Protein AF-A0AAU7PWI0-F1 (afdb_monomer_lite)

Foldseek 3Di:
DPPPPQDPVNVVVLLLVQLLLLLVLLVLLCVVVDQQQCNLVSLLLSLVLVPDPCSSPDDSVVSSPDDDDDDPVSSVLSNLLSVLVVQLVVLLVVCVVPNDPVSVVSNVVSLLSNLVSSLLSNQLSVDDDPDSVVSSVVSVVVCVVPVVLSVVVSVVSVVLSVVVNVVDPVSVSSSVSVSSSSVVVVVD

Sequence (188 aa):
MMTKKKSRLMFWTEQLFVAVKVSVLFWVVLLKKGMVYAWIPAIKTAFEFIQLEHPYDESWWQFSKKKTEGTLFEKFLSFLLTLAFILAMTSWLSLMRVYTDIYLIVFVLASFVWIVGILFSTVYVYKENDHVSQRIYETLFYMVKHTQQLLILALFIGMSSWFTLTKNIIGWFIFPGFYLMIDKKLKQ

Radius of gyration: 17.37 Å; chains: 1; bounding box: 39×39×55 Å

Secondary structure (DSSP, 8-state):
-------HHHHHHHHHHHHHHHHHHHHHHHHHH-TTT-HHHHHHHHHHHHTSS-TTTS-GGGGGG---PPPHHHHHHHHHHHHHHHHHHHHHHHHHHS--HHHHHHHHHHHHHHHHHHHHHHHHHH---S-HHHHHHHHHHHHHHTHHHHHHHHHHHHHHHHHHHTT-THHHHHHHHHHHHHHHHTT-

Organism: NCBI:txid3157339

Structure (mmCIF, N/CA/C/O backbone):
data_AF-A0AAU7PWI0-F1
#
_entry.id   AF-A0AAU7PWI0-F1
#
loop_
_atom_site.group_PDB
_atom_site.id
_atom_site.type_symbol
_atom_site.label_atom_id
_atom_site.label_alt_id
_atom_site.label_comp_id
_atom_site.label_asym_id
_atom_site.label_entity_id
_atom_site.label_seq_id
_atom_site.pdbx_PDB_ins_code
_atom_site.Cartn_x
_atom_site.Cartn_y
_atom_site.Cartn_z
_atom_site.occupancy
_atom_site.B_iso_or_equiv
_atom_site.auth_seq_id
_atom_site.auth_comp_id
_atom_site.auth_asym_id
_atom_site.auth_atom_id
_atom_site.pdbx_PDB_model_num
ATOM 1 N N . MET A 1 1 ? -8.381 -18.568 38.230 1.00 36.47 1 MET A N 1
ATOM 2 C CA . MET A 1 1 ? -7.989 -18.605 36.803 1.00 36.47 1 MET A CA 1
ATOM 3 C C . MET A 1 1 ? -6.477 -18.461 36.724 1.00 36.47 1 MET A C 1
ATOM 5 O O . MET A 1 1 ? -5.957 -17.415 37.082 1.00 36.47 1 MET A O 1
ATOM 9 N N . MET A 1 2 ? -5.767 -19.532 36.371 1.00 29.19 2 MET A N 1
ATOM 10 C CA . MET A 1 2 ? -4.305 -19.536 36.279 1.00 29.19 2 MET A CA 1
ATOM 11 C C . MET A 1 2 ? -3.919 -18.858 34.958 1.00 29.19 2 MET A C 1
ATOM 13 O O . MET A 1 2 ? -4.037 -19.455 33.889 1.00 29.19 2 MET A O 1
ATOM 17 N N . THR A 1 3 ? -3.531 -17.585 35.007 1.00 46.06 3 THR A N 1
ATOM 18 C CA . THR A 1 3 ? -2.991 -16.855 33.857 1.00 46.06 3 THR A CA 1
ATOM 19 C C . THR A 1 3 ? -1.649 -17.482 33.485 1.00 46.06 3 THR A C 1
ATOM 21 O O . THR A 1 3 ? -0.604 -17.150 34.041 1.00 46.06 3 THR A O 1
ATOM 24 N N . LYS A 1 4 ? -1.672 -18.458 32.565 1.00 49.50 4 LYS A N 1
ATOM 25 C CA . LYS A 1 4 ? -0.454 -19.017 31.967 1.00 49.50 4 LYS A CA 1
ATOM 26 C C . LYS A 1 4 ? 0.382 -17.851 31.443 1.00 49.50 4 LYS A C 1
ATOM 28 O O . LYS A 1 4 ? -0.051 -17.125 30.552 1.00 49.50 4 LYS A O 1
ATOM 33 N N . LYS A 1 5 ? 1.577 -17.677 32.009 1.00 48.34 5 LYS A N 1
ATOM 34 C CA . LYS A 1 5 ? 2.590 -16.723 31.551 1.00 48.34 5 LYS A CA 1
ATOM 35 C C . LYS A 1 5 ? 2.886 -17.063 30.085 1.00 48.34 5 LYS A C 1
ATOM 37 O O . LYS A 1 5 ? 3.574 -18.048 29.818 1.00 48.34 5 LYS A O 1
ATOM 42 N N . LYS A 1 6 ? 2.300 -16.329 29.130 1.00 57.56 6 LYS A N 1
ATOM 43 C CA . LYS A 1 6 ? 2.556 -16.561 27.702 1.00 57.56 6 LYS A CA 1
ATOM 44 C C . LYS A 1 6 ? 4.060 -16.417 27.475 1.00 57.56 6 LYS A C 1
ATOM 46 O O . LYS A 1 6 ? 4.657 -15.400 27.829 1.00 57.56 6 LYS A O 1
ATOM 51 N N . SER A 1 7 ? 4.680 -17.463 26.937 1.00 72.19 7 SER A N 1
ATOM 52 C CA . SER A 1 7 ? 6.084 -17.418 26.528 1.00 72.19 7 SER A CA 1
ATOM 53 C C . SER A 1 7 ? 6.276 -16.261 25.544 1.00 72.19 7 SER A C 1
ATOM 55 O O . SER A 1 7 ? 5.417 -16.039 24.689 1.00 72.19 7 SER A O 1
ATOM 57 N N . ARG A 1 8 ? 7.408 -15.542 25.627 1.00 67.19 8 ARG A N 1
ATOM 58 C CA . ARG A 1 8 ? 7.760 -14.503 24.638 1.00 67.19 8 ARG A CA 1
ATOM 59 C C . ARG A 1 8 ? 7.659 -15.057 23.217 1.00 67.19 8 ARG A C 1
ATOM 61 O O . ARG A 1 8 ? 7.173 -14.362 22.337 1.00 67.19 8 ARG A O 1
ATOM 68 N N . LEU A 1 9 ? 8.046 -16.319 23.024 1.00 66.50 9 LEU A N 1
ATOM 69 C CA . LEU A 1 9 ? 7.950 -17.006 21.739 1.00 66.50 9 LEU A CA 1
ATOM 70 C C . LEU A 1 9 ? 6.495 -17.113 21.262 1.00 66.50 9 LEU A C 1
ATOM 72 O O . LEU A 1 9 ? 6.210 -16.784 20.119 1.00 66.50 9 LEU A O 1
ATOM 76 N N . MET A 1 10 ? 5.583 -17.493 22.165 1.00 70.69 10 MET A N 1
ATOM 77 C CA . MET A 1 10 ? 4.152 -17.647 21.884 1.00 70.69 10 MET A CA 1
ATOM 78 C C . MET A 1 10 ? 3.522 -16.313 21.472 1.00 70.69 10 MET A C 1
ATOM 80 O O . MET A 1 10 ? 2.801 -16.253 20.480 1.00 70.69 10 MET A O 1
ATOM 84 N N . PHE A 1 11 ? 3.884 -15.230 22.166 1.00 72.00 11 PHE A N 1
ATOM 85 C CA . PHE A 1 11 ? 3.471 -13.872 21.815 1.00 72.00 11 PHE A CA 1
ATOM 86 C C . PHE A 1 11 ? 3.979 -13.446 20.428 1.00 72.00 11 PHE A C 1
ATOM 88 O O . PHE A 1 11 ? 3.214 -12.910 19.631 1.00 72.00 11 PHE A O 1
ATOM 95 N N . TRP A 1 12 ? 5.247 -13.722 20.102 1.00 70.81 12 TRP A N 1
ATOM 96 C CA . TRP A 1 12 ? 5.803 -13.425 18.777 1.00 70.81 12 TRP A CA 1
ATOM 97 C C . TRP A 1 12 ? 5.103 -14.206 17.660 1.00 70.81 12 TRP A C 1
ATOM 99 O O . TRP A 1 12 ? 4.778 -13.621 16.629 1.00 70.81 12 TRP A O 1
ATOM 109 N N . THR A 1 13 ? 4.817 -15.494 17.863 1.00 72.81 13 THR A N 1
ATOM 110 C CA . THR A 1 13 ? 4.058 -16.296 16.890 1.00 72.81 13 THR A CA 1
ATOM 111 C C . THR A 1 13 ? 2.624 -15.812 16.721 1.00 72.81 13 THR A C 1
ATOM 113 O O . THR A 1 13 ? 2.143 -15.755 15.594 1.00 72.81 13 THR A O 1
ATOM 116 N N . GLU A 1 14 ? 1.948 -15.417 17.802 1.00 74.62 14 GLU A N 1
ATOM 117 C CA . GLU A 1 14 ? 0.603 -14.833 17.728 1.00 74.62 14 GLU A CA 1
ATOM 118 C C . GLU A 1 14 ? 0.618 -13.524 16.933 1.00 74.62 14 GLU A C 1
ATOM 120 O O . GLU A 1 14 ? -0.227 -13.325 16.062 1.00 74.62 14 GLU A O 1
ATOM 125 N N . GLN A 1 15 ? 1.615 -12.663 17.161 1.00 71.75 15 GLN A N 1
ATOM 126 C CA . GLN A 1 15 ? 1.774 -11.428 16.397 1.00 71.75 15 GLN A CA 1
ATOM 127 C C . GLN A 1 15 ? 2.049 -11.694 14.914 1.00 71.75 15 GLN A C 1
ATOM 129 O O . GLN A 1 15 ? 1.405 -11.099 14.055 1.00 71.75 15 GLN A O 1
ATOM 134 N N . LEU A 1 16 ? 2.948 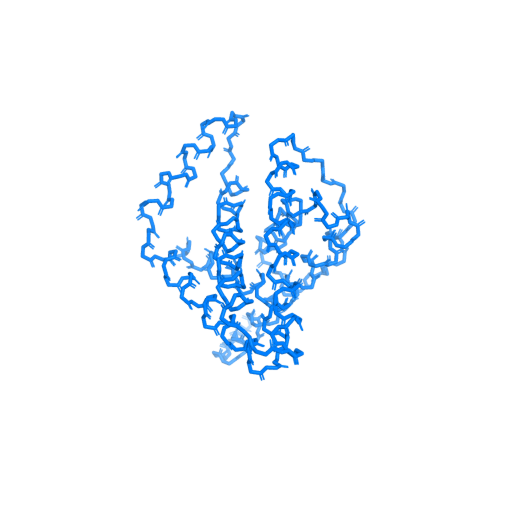-12.623 14.593 1.00 73.06 16 LEU A N 1
ATOM 135 C CA . LEU A 1 16 ? 3.251 -12.971 13.206 1.00 73.06 16 LEU A CA 1
ATOM 136 C C . LEU A 1 16 ? 2.026 -13.571 12.498 1.00 73.06 16 LEU A C 1
ATOM 138 O O . LEU A 1 16 ? 1.748 -13.245 11.346 1.00 73.06 16 LEU A O 1
ATOM 142 N N . PHE A 1 17 ? 1.246 -14.392 13.199 1.00 75.31 17 PHE A N 1
ATOM 143 C CA . PHE A 1 17 ? 0.017 -14.969 12.664 1.00 75.31 17 PHE A CA 1
ATOM 144 C C . PHE A 1 17 ? -1.066 -13.914 12.405 1.00 75.31 17 PHE A C 1
ATOM 146 O O . PHE A 1 17 ? -1.733 -13.959 11.370 1.00 75.31 17 PHE A O 1
ATOM 153 N N . VAL A 1 18 ? -1.213 -12.930 13.298 1.00 76.06 18 VAL A N 1
ATOM 154 C CA . VAL A 1 18 ? -2.109 -11.786 13.081 1.00 76.06 18 VAL A CA 1
ATOM 155 C C . VAL A 1 18 ? -1.646 -10.962 11.877 1.00 76.06 18 VAL A C 1
ATOM 157 O O . VAL A 1 18 ? -2.477 -10.656 11.026 1.00 76.06 18 VAL A O 1
ATOM 160 N N . ALA A 1 19 ? -0.344 -10.687 11.728 1.00 73.00 19 ALA A N 1
ATOM 161 C CA . ALA A 1 19 ? 0.185 -9.990 10.551 1.00 73.00 19 ALA A CA 1
ATOM 162 C C . ALA A 1 19 ? -0.179 -10.731 9.257 1.00 73.00 19 ALA A C 1
ATOM 164 O O . ALA A 1 19 ? -0.703 -10.132 8.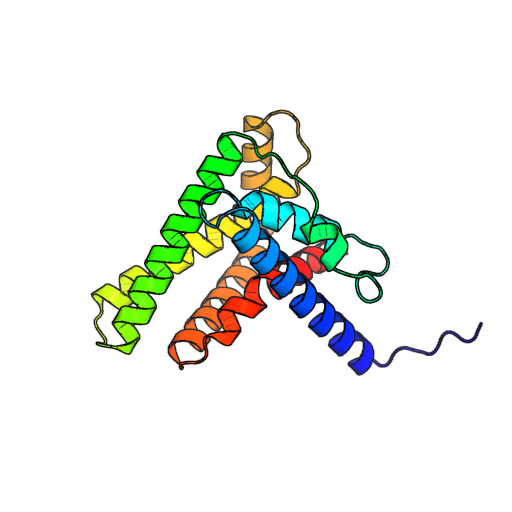321 1.00 73.00 19 ALA A O 1
ATOM 165 N N . VAL A 1 20 ? 0.013 -12.052 9.214 1.00 76.88 20 VAL A N 1
ATOM 166 C CA . VAL A 1 20 ? -0.357 -12.860 8.044 1.00 76.88 20 VAL A CA 1
ATOM 167 C C . VAL A 1 20 ? -1.866 -12.803 7.779 1.00 76.88 20 VAL A C 1
ATOM 169 O O . VAL A 1 20 ? -2.266 -12.567 6.639 1.00 76.88 20 VAL A O 1
ATOM 172 N N . LYS A 1 21 ? -2.716 -12.952 8.805 1.00 79.00 21 LYS A N 1
ATOM 173 C CA . LYS A 1 21 ? -4.183 -12.849 8.664 1.00 79.00 21 LYS A CA 1
ATOM 174 C C . LYS A 1 21 ? -4.611 -11.504 8.078 1.00 79.00 21 LYS A C 1
ATOM 176 O O . LYS A 1 21 ? -5.461 -11.467 7.193 1.00 79.00 21 LYS A O 1
ATOM 181 N N . VAL A 1 22 ? -4.018 -10.415 8.554 1.00 81.25 22 VAL A N 1
ATOM 182 C CA . VAL A 1 22 ? -4.321 -9.055 8.093 1.00 81.25 22 VAL A CA 1
ATOM 183 C C . VAL A 1 22 ? -3.906 -8.873 6.642 1.00 81.25 22 VAL A C 1
ATOM 185 O O . VAL A 1 22 ? -4.688 -8.353 5.851 1.00 81.25 22 VAL A O 1
ATOM 188 N N . SER A 1 23 ? -2.711 -9.336 6.276 1.00 79.31 23 SER A N 1
ATOM 189 C CA . SER A 1 23 ? -2.242 -9.312 4.890 1.00 79.31 23 SER A CA 1
ATOM 190 C C . SER A 1 23 ? -3.190 -10.070 3.968 1.00 79.31 23 SER A C 1
ATOM 192 O O . SER A 1 23 ? -3.600 -9.551 2.931 1.00 79.31 23 SER A O 1
ATOM 194 N N . VAL A 1 24 ? -3.597 -11.278 4.366 1.00 83.38 24 VAL A N 1
ATOM 195 C CA . VAL A 1 24 ? -4.559 -12.084 3.605 1.00 83.38 24 VAL A CA 1
ATOM 196 C C . VAL A 1 24 ? -5.896 -11.356 3.482 1.00 83.38 24 VAL A C 1
ATOM 198 O O . VAL A 1 24 ? -6.424 -11.247 2.378 1.00 83.38 24 VAL A O 1
ATOM 201 N N . LEU A 1 25 ? -6.429 -10.810 4.578 1.00 83.94 25 LEU A N 1
ATOM 202 C CA . LEU A 1 25 ? -7.680 -10.053 4.568 1.00 83.94 25 LEU A CA 1
ATOM 203 C C . LEU A 1 25 ? -7.605 -8.854 3.618 1.00 83.94 25 LEU A C 1
ATOM 205 O O . LEU A 1 25 ? -8.509 -8.664 2.806 1.00 83.94 25 LEU A O 1
ATOM 209 N N . PHE A 1 26 ? -6.522 -8.082 3.693 1.00 86.12 26 PHE A N 1
ATOM 210 C CA . PHE A 1 26 ? -6.276 -6.931 2.836 1.00 86.12 26 PHE A CA 1
ATOM 211 C C . PHE A 1 26 ? -6.337 -7.318 1.353 1.00 86.12 26 PHE A C 1
ATOM 213 O O . PHE A 1 26 ? -7.136 -6.756 0.601 1.00 86.12 26 PHE A O 1
ATOM 220 N N . TRP A 1 27 ? -5.566 -8.329 0.942 1.00 86.56 27 TRP A N 1
ATOM 221 C CA . TRP A 1 27 ? -5.532 -8.778 -0.451 1.00 86.56 27 TRP A CA 1
ATOM 222 C C . TRP A 1 27 ? -6.859 -9.385 -0.907 1.00 86.56 27 TRP A C 1
ATOM 224 O O . TRP A 1 27 ? -7.316 -9.092 -2.010 1.00 86.56 27 TRP A O 1
ATOM 234 N N . VAL A 1 28 ? -7.525 -10.182 -0.065 1.00 85.75 28 VAL A N 1
ATOM 235 C CA . VAL A 1 28 ? -8.842 -10.750 -0.394 1.00 85.75 28 VAL A CA 1
ATOM 236 C C . VAL A 1 28 ? -9.872 -9.644 -0.616 1.00 85.75 28 VAL A C 1
ATOM 238 O O . VAL A 1 28 ? -10.648 -9.715 -1.568 1.00 85.75 28 VAL A O 1
ATOM 241 N N . VAL A 1 29 ? -9.888 -8.615 0.234 1.00 84.31 29 VAL A N 1
ATOM 242 C CA . VAL A 1 29 ? -10.808 -7.478 0.091 1.00 84.31 29 VAL A CA 1
ATOM 243 C C . VAL A 1 29 ? -10.481 -6.675 -1.164 1.00 84.31 29 VAL A C 1
ATOM 245 O O . VAL A 1 29 ? -11.395 -6.352 -1.922 1.00 84.31 29 VAL A O 1
ATOM 248 N N . LEU A 1 30 ? -9.199 -6.405 -1.413 1.00 87.00 30 LEU A N 1
ATOM 249 C CA . LEU A 1 30 ? -8.735 -5.668 -2.586 1.00 87.00 30 LEU A CA 1
ATOM 250 C C . LEU A 1 30 ? -9.127 -6.375 -3.894 1.00 87.00 30 LEU A C 1
ATOM 252 O O . LEU A 1 30 ? -9.660 -5.744 -4.804 1.00 87.00 30 LEU A O 1
ATOM 256 N N . LEU A 1 31 ? -8.924 -7.694 -3.971 1.00 86.06 31 LEU A N 1
ATOM 257 C CA . LEU A 1 31 ? -9.277 -8.497 -5.143 1.00 86.06 31 LEU A CA 1
ATOM 258 C C . LEU A 1 31 ? -10.796 -8.606 -5.331 1.00 86.06 31 LEU A C 1
ATOM 260 O O . LEU A 1 31 ? -11.280 -8.429 -6.445 1.00 86.06 31 LEU A O 1
ATOM 264 N N . LYS A 1 32 ? -11.565 -8.838 -4.256 1.00 83.38 32 LYS A N 1
ATOM 265 C CA . LYS A 1 32 ? -13.035 -8.948 -4.331 1.00 83.38 32 LYS A CA 1
ATOM 266 C C . LYS A 1 32 ? -13.716 -7.639 -4.729 1.00 83.38 32 LYS A C 1
ATOM 268 O O . LYS A 1 32 ? -14.718 -7.671 -5.435 1.00 83.38 32 LYS A O 1
ATOM 273 N N . LYS A 1 33 ? -13.218 -6.501 -4.238 1.00 81.81 33 LYS A N 1
ATOM 274 C CA . LYS A 1 33 ? -13.817 -5.175 -4.473 1.00 81.81 33 LYS A CA 1
ATOM 275 C C . LYS A 1 33 ? -13.232 -4.453 -5.697 1.00 81.81 33 LYS A C 1
ATOM 277 O O . LYS A 1 33 ? -13.715 -3.381 -6.048 1.00 81.81 33 LYS A O 1
ATOM 282 N N . GLY A 1 34 ? -12.239 -5.052 -6.356 1.00 83.75 34 GLY A N 1
ATOM 283 C CA . GLY A 1 34 ? -11.571 -4.525 -7.543 1.00 83.75 34 GLY A CA 1
ATOM 284 C C . GLY A 1 34 ? -10.328 -3.706 -7.197 1.00 83.75 34 GLY A C 1
ATOM 285 O O . GLY A 1 34 ? -10.418 -2.672 -6.534 1.00 83.75 34 GLY A O 1
ATOM 286 N N . MET A 1 35 ? -9.166 -4.133 -7.709 1.00 85.50 35 MET A N 1
ATOM 287 C CA . MET A 1 35 ? -7.869 -3.539 -7.351 1.00 85.50 35 MET A CA 1
ATOM 288 C C . MET A 1 35 ? -7.801 -2.026 -7.573 1.00 85.50 35 MET A C 1
ATOM 290 O O . MET A 1 35 ? -7.174 -1.345 -6.778 1.00 85.50 35 MET A O 1
ATOM 294 N N . VAL A 1 36 ? -8.474 -1.495 -8.598 1.00 88.06 36 VAL A N 1
ATOM 295 C CA . VAL A 1 36 ? -8.345 -0.087 -9.009 1.00 88.06 36 VAL A CA 1
ATOM 296 C C . VAL A 1 36 ? -8.850 0.903 -7.954 1.00 88.06 36 VAL A C 1
ATOM 298 O O . VAL A 1 36 ? -8.239 1.947 -7.741 1.00 88.06 36 VAL A O 1
ATOM 301 N N . TYR A 1 37 ? -9.956 0.588 -7.274 1.00 86.50 37 TYR A N 1
ATOM 302 C CA . TYR A 1 37 ? -10.646 1.538 -6.386 1.00 86.50 37 TYR A CA 1
ATOM 303 C C . TYR A 1 37 ? -10.785 1.055 -4.939 1.00 86.50 37 TYR A C 1
ATOM 305 O O . TYR A 1 37 ? -11.359 1.763 -4.113 1.00 86.50 37 TYR A O 1
ATOM 313 N N . ALA A 1 38 ? -10.280 -0.140 -4.621 1.00 86.25 38 ALA A N 1
ATOM 314 C CA . ALA A 1 38 ? -10.514 -0.775 -3.329 1.00 86.25 38 ALA A CA 1
ATOM 315 C C . ALA A 1 38 ? -9.341 -0.701 -2.343 1.00 86.25 38 ALA A C 1
ATOM 317 O O . ALA A 1 38 ? -9.457 -1.276 -1.263 1.00 86.25 38 ALA A O 1
ATOM 318 N N . TRP A 1 39 ? -8.251 0.011 -2.649 1.00 88.81 39 TRP A N 1
ATOM 319 C CA . TRP A 1 39 ? -7.115 0.138 -1.726 1.00 88.81 39 TRP A CA 1
ATOM 320 C C . TRP A 1 39 ? -7.526 0.762 -0.394 1.00 88.81 39 TRP A C 1
ATOM 322 O O . TRP A 1 39 ? -7.327 0.142 0.647 1.00 88.81 39 TRP A O 1
ATOM 332 N N . ILE A 1 40 ? -8.170 1.933 -0.407 1.00 87.62 40 ILE A N 1
ATOM 333 C CA . ILE A 1 40 ? -8.620 2.576 0.838 1.00 87.62 40 ILE A CA 1
ATOM 334 C C . ILE A 1 40 ? -9.672 1.721 1.580 1.00 87.62 40 ILE A C 1
ATOM 336 O O . ILE A 1 40 ? -9.498 1.481 2.776 1.00 87.62 40 ILE A O 1
ATOM 340 N N . PRO A 1 41 ? -10.720 1.182 0.920 1.00 85.38 41 PRO A N 1
ATOM 341 C CA . PRO A 1 41 ? -11.628 0.209 1.535 1.00 85.38 41 PRO A CA 1
ATOM 342 C C . PRO A 1 41 ? -10.945 -1.018 2.158 1.00 85.38 41 PRO A C 1
ATOM 344 O O . PRO A 1 41 ? -11.375 -1.489 3.215 1.00 85.38 41 PRO A O 1
ATOM 347 N N . ALA A 1 42 ? -9.902 -1.552 1.519 1.00 86.75 42 ALA A N 1
ATOM 348 C CA . ALA A 1 42 ? -9.136 -2.683 2.030 1.00 86.75 42 ALA A CA 1
ATOM 349 C C . ALA A 1 42 ? -8.324 -2.291 3.270 1.00 86.75 42 ALA A C 1
ATOM 351 O O . ALA A 1 42 ? -8.346 -3.033 4.250 1.00 86.75 42 ALA A O 1
ATOM 352 N N . ILE A 1 43 ? -7.703 -1.103 3.274 1.00 85.88 43 ILE A N 1
ATOM 353 C CA . ILE A 1 43 ? -7.019 -0.545 4.452 1.00 85.88 43 ILE A CA 1
ATOM 354 C C . ILE A 1 43 ? -8.010 -0.381 5.610 1.00 85.88 43 ILE A C 1
ATOM 356 O O . ILE A 1 43 ? -7.741 -0.887 6.693 1.00 85.88 43 ILE A O 1
ATOM 360 N N . LYS A 1 44 ? -9.183 0.229 5.383 1.00 85.12 44 LYS A N 1
ATOM 361 C CA . LYS A 1 44 ? -10.243 0.376 6.403 1.00 85.12 44 LYS A CA 1
ATOM 362 C C . LYS A 1 44 ? -10.637 -0.966 7.017 1.00 85.12 44 LYS A C 1
ATOM 364 O O . LYS A 1 44 ? -10.629 -1.123 8.232 1.00 85.12 44 LYS A O 1
ATOM 369 N N . THR A 1 45 ? -10.908 -1.956 6.167 1.00 83.69 45 THR A N 1
ATOM 370 C CA . THR A 1 45 ? -11.328 -3.295 6.608 1.00 83.69 45 THR A CA 1
ATOM 371 C C . THR A 1 45 ? -10.226 -4.001 7.410 1.00 83.69 45 THR A C 1
ATOM 373 O O . THR A 1 45 ? -10.504 -4.661 8.409 1.00 83.69 45 THR A O 1
ATOM 376 N N . ALA A 1 46 ? -8.966 -3.854 6.990 1.00 83.62 46 ALA A N 1
ATOM 377 C CA . ALA A 1 46 ? -7.816 -4.406 7.698 1.00 83.62 46 ALA A CA 1
ATOM 378 C C . ALA A 1 46 ? -7.574 -3.704 9.047 1.00 83.62 46 ALA A C 1
ATOM 380 O O . ALA A 1 46 ? -7.233 -4.360 10.032 1.00 83.62 46 ALA A O 1
ATOM 381 N N . PHE A 1 47 ? -7.801 -2.390 9.109 1.00 80.12 47 PHE A N 1
ATOM 382 C CA . PHE A 1 47 ? -7.670 -1.596 10.328 1.00 80.12 47 PHE A CA 1
ATOM 383 C C . PHE A 1 47 ? -8.743 -1.960 11.359 1.00 80.12 47 PHE A C 1
ATOM 385 O O . PHE A 1 47 ? -8.406 -2.223 12.511 1.00 80.12 47 PHE A O 1
ATOM 392 N N . GLU A 1 48 ? -10.007 -2.082 10.933 1.00 80.38 48 GLU A N 1
ATOM 393 C CA . GLU A 1 48 ? -11.110 -2.565 11.779 1.00 80.38 48 GLU A CA 1
ATOM 394 C C . GLU A 1 48 ? -10.784 -3.929 12.406 1.00 80.38 48 GLU A C 1
ATOM 396 O O . GLU A 1 48 ? -11.007 -4.138 13.596 1.00 80.38 48 GLU A O 1
ATOM 401 N N . PHE A 1 49 ? -10.206 -4.852 11.628 1.00 79.19 49 PHE A N 1
ATOM 402 C CA . PHE A 1 49 ? -9.833 -6.178 12.123 1.00 79.19 49 PHE A CA 1
ATOM 403 C C . PHE A 1 49 ? -8.696 -6.128 13.155 1.00 79.19 49 PHE A C 1
ATOM 405 O O . PHE A 1 49 ? -8.738 -6.824 14.166 1.00 79.19 49 PHE A O 1
ATOM 412 N N . ILE A 1 50 ? -7.677 -5.291 12.942 1.00 78.69 50 ILE A N 1
ATOM 413 C CA . ILE A 1 50 ? -6.538 -5.164 13.869 1.00 78.69 50 ILE A CA 1
ATOM 414 C C . ILE A 1 50 ? -6.932 -4.516 15.200 1.00 78.69 50 ILE A C 1
ATOM 416 O O . ILE A 1 50 ? -6.281 -4.765 16.225 1.00 78.69 50 ILE A O 1
ATOM 420 N N . GLN A 1 51 ? -7.962 -3.673 15.193 1.00 75.25 51 GLN A N 1
ATOM 421 C CA . GLN A 1 51 ? -8.454 -2.983 16.382 1.00 75.25 51 GLN A CA 1
ATOM 422 C C . GLN A 1 51 ? -9.293 -3.861 17.315 1.00 75.25 51 GLN A C 1
ATOM 424 O O . GLN A 1 51 ? -9.551 -3.440 18.440 1.00 75.25 51 GLN A O 1
ATOM 429 N N . LEU A 1 52 ? -9.666 -5.076 16.902 1.00 75.12 52 LEU A N 1
ATOM 430 C CA . LEU A 1 52 ? -10.336 -6.033 17.781 1.00 75.12 52 LEU A CA 1
ATOM 431 C C . LEU A 1 52 ? -9.502 -6.321 19.041 1.00 75.12 52 LEU A C 1
ATOM 433 O O . LEU A 1 52 ? -8.267 -6.291 19.016 1.00 75.12 52 LEU A O 1
ATOM 437 N N . GLU A 1 53 ? -10.193 -6.630 20.139 1.00 63.25 53 GLU A N 1
ATOM 438 C CA . GLU A 1 53 ? -9.580 -6.947 21.436 1.00 63.25 53 GLU A CA 1
ATOM 439 C C . GLU A 1 53 ? -8.793 -8.272 21.371 1.00 63.25 53 GLU A C 1
ATOM 441 O O . GLU A 1 53 ? -7.678 -8.376 21.892 1.00 63.25 53 GLU A O 1
ATOM 446 N N . HIS A 1 54 ? -9.305 -9.247 20.606 1.00 69.00 54 HIS A N 1
ATOM 447 C CA . HIS A 1 54 ? -8.675 -10.549 20.351 1.00 69.00 54 HIS A CA 1
ATOM 448 C C . HIS A 1 54 ? -8.668 -10.917 18.848 1.00 69.00 54 HIS A C 1
ATOM 450 O O . HIS A 1 54 ? -9.349 -11.845 18.417 1.00 69.00 54 HIS A O 1
ATOM 456 N N . PRO A 1 55 ? -7.854 -10.240 18.012 1.00 63.28 55 PRO A N 1
ATOM 457 C CA . PRO A 1 55 ? -7.830 -10.456 16.558 1.00 63.28 55 PRO A CA 1
ATOM 458 C C . PRO A 1 55 ? -7.259 -11.831 16.166 1.00 63.28 55 PRO A C 1
ATOM 460 O O . PRO A 1 55 ? -7.419 -12.292 15.036 1.00 63.28 55 PRO A O 1
ATOM 463 N N . TYR A 1 56 ? -6.569 -12.496 17.097 1.00 62.88 56 TYR A N 1
ATOM 464 C CA . TYR A 1 56 ? -6.046 -13.845 16.909 1.00 62.88 56 TYR A CA 1
ATOM 465 C C . TYR A 1 56 ? -7.169 -14.891 16.826 1.00 62.88 56 TYR A C 1
ATOM 467 O O . TYR A 1 56 ? -7.115 -15.751 15.942 1.00 62.88 56 TYR A O 1
ATOM 475 N N . ASP A 1 57 ? -8.192 -14.776 17.676 1.00 69.94 57 ASP A N 1
ATOM 476 C CA . ASP A 1 57 ? -9.282 -15.754 17.808 1.00 69.94 57 ASP A CA 1
ATOM 477 C C . ASP A 1 57 ? -10.396 -15.543 16.770 1.00 69.94 57 ASP A C 1
ATOM 479 O O . ASP A 1 57 ? -11.143 -16.463 16.441 1.00 69.94 57 ASP A O 1
ATOM 483 N N . GLU A 1 58 ? -10.456 -14.348 16.183 1.00 72.81 58 GLU A N 1
ATOM 484 C CA . GLU A 1 58 ? -11.511 -13.956 15.256 1.00 72.81 58 GLU A CA 1
ATOM 485 C C . GLU A 1 58 ? -11.279 -14.417 13.806 1.00 72.81 58 GLU A C 1
ATOM 487 O O . GLU A 1 58 ? -10.149 -14.534 13.294 1.00 72.81 58 GLU A O 1
ATOM 492 N N . SER A 1 59 ? -12.395 -14.675 13.116 1.00 73.00 59 SER A N 1
ATOM 493 C CA . SER A 1 59 ? -12.403 -15.076 11.707 1.00 73.00 59 SER A CA 1
ATOM 494 C C . SER A 1 59 ? -12.388 -13.855 10.790 1.00 73.00 59 SER A C 1
ATOM 496 O O . SER A 1 59 ? -13.371 -13.122 10.668 1.00 73.00 59 SER A O 1
ATOM 498 N N . TRP A 1 60 ? -11.291 -13.682 10.049 1.00 71.75 60 TRP A N 1
ATOM 499 C CA . TRP A 1 60 ? -11.126 -12.600 9.070 1.00 71.75 60 TRP A CA 1
ATOM 500 C C . TRP A 1 60 ? -12.193 -12.619 7.957 1.00 71.75 60 TRP A C 1
ATOM 502 O O . TRP A 1 60 ? -12.480 -11.592 7.341 1.00 71.75 60 TRP A O 1
ATOM 512 N N . TRP A 1 61 ? -12.829 -13.770 7.698 1.00 70.00 61 TRP A N 1
ATOM 513 C CA . TRP A 1 61 ? -13.792 -13.928 6.602 1.00 70.00 61 TRP A CA 1
ATOM 514 C C . TRP A 1 61 ? -15.007 -13.006 6.755 1.00 70.00 61 TRP A C 1
ATOM 516 O O . TRP A 1 61 ? -15.510 -12.486 5.754 1.00 70.00 61 TRP A O 1
ATOM 526 N N . GLN A 1 62 ? -15.449 -12.759 7.993 1.00 73.19 62 GLN A N 1
ATOM 527 C CA . GLN A 1 62 ? -16.611 -11.917 8.294 1.00 73.19 62 GLN A CA 1
ATOM 528 C C . GLN A 1 62 ? -16.414 -10.472 7.810 1.00 73.19 62 GLN A C 1
ATOM 530 O O . GLN A 1 62 ? -17.327 -9.869 7.245 1.00 73.19 62 GLN A O 1
ATOM 535 N N . PHE A 1 63 ? -15.188 -9.959 7.913 1.00 69.88 63 PHE A N 1
ATOM 536 C CA . PHE A 1 63 ? -14.821 -8.611 7.480 1.00 69.88 63 PHE A CA 1
ATOM 537 C C . PHE A 1 63 ? -14.767 -8.484 5.953 1.00 69.88 63 PHE A C 1
ATOM 539 O O . PHE A 1 63 ? -15.096 -7.434 5.404 1.00 69.88 63 PHE A O 1
ATOM 546 N N . SER A 1 64 ? -14.468 -9.576 5.237 1.00 68.25 64 SER A N 1
ATOM 547 C CA . SER A 1 64 ? -14.409 -9.567 3.768 1.00 68.25 64 SER A CA 1
ATOM 548 C C . SER A 1 64 ? -15.761 -9.327 3.078 1.00 68.25 64 SER A C 1
ATOM 550 O O . SER A 1 64 ? -15.786 -8.988 1.894 1.00 68.25 64 SER A O 1
ATOM 552 N N . LYS A 1 65 ? -16.883 -9.504 3.794 1.00 69.38 65 LYS A N 1
ATOM 553 C CA . LYS A 1 65 ? -18.249 -9.346 3.260 1.00 69.38 65 LYS A CA 1
ATOM 554 C C . LYS A 1 65 ? -18.812 -7.925 3.397 1.00 69.38 65 LYS A C 1
ATOM 556 O O . LYS A 1 65 ? -19.822 -7.625 2.764 1.00 69.38 65 LYS A O 1
ATOM 561 N N . LYS A 1 66 ? -18.198 -7.050 4.202 1.00 70.19 66 LYS A N 1
ATOM 562 C CA . LYS A 1 66 ? -18.704 -5.685 4.422 1.00 70.19 66 LYS A CA 1
ATOM 563 C C . LYS A 1 66 ? -18.627 -4.860 3.134 1.00 70.19 66 LYS A C 1
ATOM 565 O O . LYS A 1 66 ? -17.566 -4.774 2.510 1.00 70.19 66 LYS A O 1
ATOM 570 N N . LYS A 1 67 ? -19.730 -4.206 2.759 1.00 63.44 67 LYS A N 1
ATOM 571 C CA . LYS A 1 67 ? -19.717 -3.143 1.745 1.00 63.44 67 LYS A CA 1
ATOM 572 C C . LYS A 1 67 ? -19.129 -1.890 2.385 1.00 63.44 67 LYS A C 1
ATOM 574 O O . LYS A 1 67 ? -19.620 -1.435 3.409 1.00 63.44 67 LYS A O 1
ATOM 579 N N . THR A 1 68 ? -18.062 -1.369 1.794 1.00 65.06 68 THR A N 1
ATOM 580 C CA . THR A 1 68 ? -17.435 -0.119 2.232 1.00 65.06 68 THR A CA 1
ATOM 581 C C . THR A 1 68 ? -17.499 0.811 1.040 1.00 65.06 68 THR A C 1
ATOM 583 O O . THR A 1 68 ? -16.825 0.563 0.039 1.00 65.06 68 THR A O 1
ATOM 586 N N . GLU A 1 69 ? -18.356 1.821 1.111 1.00 66.44 69 GLU A N 1
ATOM 587 C CA . GLU A 1 69 ? -18.409 2.859 0.089 1.00 66.44 69 GLU A CA 1
ATOM 588 C C . GLU A 1 69 ? -17.333 3.898 0.391 1.00 66.44 69 GLU A C 1
ATOM 590 O O . GLU A 1 69 ? -17.189 4.355 1.525 1.00 66.44 69 GLU A O 1
ATOM 595 N N . GLY A 1 70 ? -16.522 4.205 -0.620 1.00 69.25 70 GLY A N 1
ATOM 596 C CA . GLY A 1 70 ? -15.466 5.203 -0.518 1.00 69.25 70 GLY A CA 1
ATOM 597 C C . GLY A 1 70 ? -15.874 6.519 -1.164 1.00 69.25 70 GLY A C 1
ATOM 598 O O . GLY A 1 70 ? -16.585 6.533 -2.175 1.00 69.25 70 GLY A O 1
ATOM 599 N N . THR A 1 71 ? -15.385 7.624 -0.605 1.00 83.19 71 THR A N 1
ATOM 600 C CA . THR A 1 71 ? -15.548 8.962 -1.192 1.00 83.19 71 THR A CA 1
ATOM 601 C C . THR A 1 71 ? -14.812 9.068 -2.538 1.00 83.19 71 THR A C 1
ATOM 603 O O . THR A 1 71 ? -13.965 8.236 -2.874 1.00 83.19 71 THR A O 1
ATOM 606 N N . LEU A 1 72 ? -15.097 10.107 -3.334 1.00 85.44 72 LEU A N 1
ATOM 607 C CA . LEU A 1 72 ? -14.376 10.353 -4.595 1.00 85.44 72 LEU A CA 1
ATOM 608 C C . LEU A 1 72 ? -12.861 10.490 -4.384 1.00 85.44 72 LEU A C 1
ATOM 610 O O . LEU A 1 72 ? -12.081 9.960 -5.173 1.00 85.44 72 LEU A O 1
ATOM 614 N N . PHE A 1 73 ? -12.447 11.135 -3.292 1.00 84.19 73 PHE A N 1
ATOM 615 C CA . PHE A 1 73 ? -11.037 11.266 -2.935 1.00 84.19 73 PHE A CA 1
ATOM 616 C C . PHE A 1 73 ? -10.396 9.906 -2.617 1.00 84.19 73 PHE A C 1
ATOM 618 O O . PHE A 1 73 ? -9.291 9.622 -3.070 1.00 84.19 73 PHE A O 1
ATOM 625 N N . GLU A 1 74 ? -11.107 9.016 -1.921 1.00 87.19 74 GLU A N 1
ATOM 626 C CA . GLU A 1 74 ? -10.619 7.660 -1.633 1.00 87.19 74 GLU A CA 1
ATOM 627 C C . GLU A 1 74 ? -10.480 6.802 -2.896 1.00 87.19 74 GLU A C 1
ATOM 629 O O . GLU A 1 74 ? -9.540 6.010 -3.015 1.00 87.19 74 GLU A O 1
ATOM 634 N N . LYS A 1 75 ? -11.386 6.982 -3.865 1.00 87.94 75 LYS A N 1
ATOM 635 C CA . LYS A 1 75 ? -11.279 6.348 -5.186 1.00 87.94 75 LYS A CA 1
ATOM 636 C C . LYS A 1 75 ? -10.074 6.883 -5.959 1.00 87.94 75 LYS A C 1
ATOM 638 O O . LYS A 1 75 ? -9.347 6.090 -6.549 1.00 87.94 75 LYS A O 1
ATOM 643 N N . PHE A 1 76 ? -9.830 8.194 -5.916 1.00 89.62 76 PHE A N 1
ATOM 644 C CA . PHE A 1 76 ? -8.662 8.817 -6.540 1.00 89.62 76 PHE A CA 1
ATOM 645 C C . PHE A 1 76 ? -7.341 8.323 -5.928 1.00 89.62 76 PHE A C 1
ATOM 647 O O . PHE A 1 76 ? -6.451 7.896 -6.660 1.00 89.62 76 PHE A O 1
ATOM 654 N N . LEU A 1 77 ? -7.232 8.283 -4.595 1.00 88.38 77 LEU A N 1
ATOM 655 C CA . LEU A 1 77 ? -6.062 7.719 -3.914 1.00 88.38 77 LEU A CA 1
ATOM 656 C C . LEU A 1 77 ? -5.849 6.244 -4.262 1.00 88.38 77 LEU A C 1
ATOM 658 O O . LEU A 1 77 ? -4.727 5.832 -4.548 1.00 88.38 77 LEU A O 1
ATOM 662 N N . SER A 1 78 ? -6.923 5.452 -4.284 1.00 91.06 78 SER A N 1
ATOM 663 C CA . SER A 1 78 ? -6.846 4.038 -4.665 1.00 91.06 78 SER A CA 1
ATOM 664 C C . SER A 1 78 ? -6.366 3.854 -6.105 1.00 91.06 78 SER A C 1
ATOM 666 O O . SER A 1 78 ? -5.575 2.952 -6.382 1.00 91.06 78 SER A O 1
ATOM 668 N N . PHE A 1 79 ? -6.789 4.732 -7.014 1.00 91.94 79 PHE A N 1
ATOM 669 C CA . PHE A 1 79 ? -6.329 4.719 -8.396 1.00 91.94 79 PHE A CA 1
ATOM 670 C C . PHE A 1 79 ? -4.826 5.018 -8.494 1.00 91.94 79 PHE A C 1
ATOM 672 O O . PHE A 1 79 ? -4.102 4.270 -9.151 1.00 91.94 79 PHE A O 1
ATOM 679 N N . LEU A 1 80 ? -4.334 6.041 -7.784 1.00 92.44 80 LEU A N 1
ATOM 680 C CA . LEU A 1 80 ? -2.900 6.357 -7.728 1.00 92.44 80 LEU A CA 1
ATOM 681 C C . LEU A 1 80 ? -2.076 5.200 -7.151 1.00 92.44 80 LEU A C 1
ATOM 683 O O . LEU A 1 80 ? -1.043 4.838 -7.715 1.00 92.44 80 LEU A O 1
ATOM 687 N N . LEU A 1 81 ? -2.558 4.580 -6.070 1.00 90.88 81 LEU A N 1
ATOM 688 C CA . LEU A 1 81 ? -1.941 3.388 -5.488 1.00 90.88 81 LEU A CA 1
ATOM 689 C C . LEU A 1 81 ? -1.893 2.230 -6.482 1.00 90.88 81 LEU A C 1
ATOM 691 O O . LEU A 1 81 ? -0.876 1.553 -6.588 1.00 90.88 81 LEU A O 1
ATOM 695 N N . THR A 1 82 ? -2.960 2.026 -7.250 1.00 92.25 82 THR A N 1
ATOM 696 C CA . THR A 1 82 ? -3.003 0.980 -8.276 1.00 92.25 82 THR A CA 1
ATOM 697 C C . THR A 1 82 ? -1.988 1.233 -9.379 1.00 92.25 82 THR A C 1
ATOM 699 O O . THR A 1 82 ? -1.276 0.311 -9.762 1.00 92.25 82 THR A O 1
ATOM 702 N N . LEU A 1 83 ? -1.891 2.466 -9.879 1.00 92.25 83 LEU A N 1
ATOM 703 C CA . LEU A 1 83 ? -0.913 2.812 -10.909 1.00 92.25 83 LEU A CA 1
ATOM 704 C C . LEU A 1 83 ? 0.518 2.596 -10.417 1.00 92.25 83 LEU A C 1
ATOM 706 O O . LEU A 1 83 ? 1.305 1.954 -11.108 1.00 92.25 83 LEU A O 1
ATOM 710 N N . ALA A 1 84 ? 0.837 3.077 -9.213 1.00 90.62 84 ALA A N 1
ATOM 711 C CA . ALA A 1 84 ? 2.154 2.887 -8.616 1.00 90.62 84 ALA A CA 1
ATOM 712 C C . ALA A 1 84 ? 2.465 1.395 -8.402 1.00 90.62 84 ALA A C 1
ATOM 714 O O . ALA A 1 84 ? 3.557 0.936 -8.731 1.00 90.62 84 ALA A O 1
ATOM 715 N N . PHE A 1 85 ? 1.482 0.617 -7.939 1.00 88.50 85 PHE A N 1
ATOM 716 C CA . PHE A 1 85 ? 1.611 -0.828 -7.766 1.00 88.50 85 PHE A CA 1
ATOM 717 C C . PHE A 1 85 ? 1.862 -1.554 -9.091 1.00 88.50 85 PHE A C 1
ATOM 719 O O . PHE A 1 85 ? 2.794 -2.349 -9.192 1.00 88.50 85 PHE A O 1
ATOM 726 N N . ILE A 1 86 ? 1.059 -1.272 -10.122 1.00 91.25 86 ILE A N 1
ATOM 727 C CA . ILE A 1 86 ? 1.208 -1.894 -11.441 1.00 91.25 86 ILE A CA 1
ATOM 728 C C . ILE A 1 86 ? 2.570 -1.540 -12.030 1.00 91.25 86 ILE A C 1
ATOM 730 O O . ILE A 1 86 ? 3.269 -2.447 -12.465 1.00 91.25 86 ILE A O 1
ATOM 734 N N . LEU A 1 87 ? 2.980 -0.268 -11.986 1.00 90.25 87 LEU A N 1
ATOM 735 C CA . LEU A 1 87 ? 4.287 0.171 -12.484 1.00 90.25 87 LEU A CA 1
ATOM 736 C C . LEU A 1 87 ? 5.444 -0.533 -11.768 1.00 90.25 87 LEU A C 1
ATOM 738 O O . LEU A 1 87 ? 6.393 -0.967 -12.426 1.00 90.25 87 LEU A O 1
ATOM 742 N N . ALA A 1 88 ? 5.363 -0.688 -10.444 1.00 86.88 88 ALA A N 1
ATOM 743 C CA . ALA A 1 88 ? 6.354 -1.437 -9.680 1.00 86.88 88 ALA A CA 1
ATOM 744 C C . ALA A 1 88 ? 6.384 -2.909 -10.122 1.00 86.88 88 ALA A C 1
ATOM 746 O O . ALA A 1 88 ? 7.445 -3.432 -10.463 1.00 86.88 88 ALA A O 1
ATOM 747 N N . MET A 1 89 ? 5.223 -3.562 -10.217 1.00 85.69 89 MET A N 1
ATOM 748 C CA . MET A 1 89 ? 5.126 -4.970 -10.604 1.00 85.69 89 MET A CA 1
ATOM 749 C C . MET A 1 89 ? 5.591 -5.231 -12.039 1.00 85.69 89 MET A C 1
ATOM 751 O O . MET A 1 89 ? 6.337 -6.180 -12.273 1.00 85.69 89 MET A O 1
ATOM 755 N N . THR A 1 90 ? 5.202 -4.399 -13.007 1.00 88.88 90 THR A N 1
ATOM 756 C CA . THR A 1 90 ? 5.628 -4.551 -14.406 1.00 88.88 90 THR A CA 1
ATOM 757 C C . THR A 1 90 ? 7.125 -4.321 -14.560 1.00 88.88 90 THR A C 1
ATOM 759 O O . THR A 1 90 ? 7.779 -5.035 -15.321 1.00 88.88 90 THR A O 1
ATOM 762 N N . SER A 1 91 ? 7.688 -3.367 -13.816 1.00 86.12 91 SER A N 1
ATOM 763 C CA . SER A 1 91 ? 9.130 -3.095 -13.829 1.00 86.12 91 SER A CA 1
ATOM 764 C C . SER A 1 91 ? 9.914 -4.234 -13.189 1.00 86.12 91 SER A C 1
ATOM 766 O O . SER A 1 91 ? 10.910 -4.680 -13.749 1.00 86.12 91 SER A O 1
ATOM 768 N N . TRP A 1 92 ? 9.421 -4.780 -12.077 1.00 84.06 92 TRP A N 1
ATOM 769 C CA . TRP A 1 92 ? 10.006 -5.958 -11.441 1.00 84.06 92 TRP A CA 1
ATOM 770 C C . TRP A 1 92 ? 9.970 -7.192 -12.353 1.00 84.06 92 TRP A C 1
ATOM 772 O O . TRP A 1 92 ? 10.992 -7.848 -12.543 1.00 84.06 92 TRP A O 1
ATOM 782 N N . LEU A 1 93 ? 8.829 -7.477 -12.992 1.00 84.69 93 LEU A N 1
ATOM 783 C CA . LEU A 1 93 ? 8.721 -8.566 -13.971 1.00 84.69 93 LEU A CA 1
ATOM 784 C C . LEU A 1 93 ? 9.686 -8.372 -15.148 1.00 84.69 93 LEU A C 1
ATOM 786 O O . LEU A 1 93 ? 10.275 -9.337 -15.634 1.00 84.69 93 LEU A O 1
ATOM 790 N N . SER A 1 94 ? 9.880 -7.126 -15.582 1.00 85.25 94 SER A N 1
ATOM 791 C CA . SER A 1 94 ? 10.824 -6.793 -16.650 1.00 85.25 94 SER A CA 1
ATOM 792 C C . SER A 1 94 ? 12.273 -7.019 -16.212 1.00 85.25 94 SER A C 1
ATOM 794 O O . SER A 1 94 ? 13.016 -7.657 -16.953 1.00 85.25 94 SER A O 1
ATOM 796 N N . LEU A 1 95 ? 12.650 -6.616 -14.989 1.00 80.50 95 LEU A N 1
ATOM 797 C CA . LEU A 1 95 ? 13.972 -6.878 -14.394 1.00 80.50 95 LEU A CA 1
ATOM 798 C C . LEU A 1 95 ? 14.299 -8.370 -14.305 1.00 80.50 95 LEU A C 1
ATOM 800 O O . LEU A 1 95 ? 15.443 -8.763 -14.520 1.00 80.50 95 LEU A O 1
ATOM 804 N N . MET A 1 96 ? 13.297 -9.204 -14.015 1.00 80.25 96 MET A N 1
ATOM 805 C CA . MET A 1 96 ? 13.458 -10.660 -13.953 1.00 80.25 96 MET A CA 1
ATOM 806 C C . MET A 1 96 ? 13.757 -11.280 -15.323 1.00 80.25 96 MET A C 1
ATOM 808 O O . MET A 1 96 ? 14.355 -12.354 -15.389 1.00 80.25 96 MET A O 1
ATOM 812 N N . ARG A 1 97 ? 13.347 -10.615 -16.410 1.00 82.12 97 ARG A N 1
ATOM 813 C CA . ARG A 1 97 ? 13.607 -11.051 -17.785 1.00 82.12 97 ARG A CA 1
ATOM 814 C C . ARG A 1 97 ? 14.909 -10.471 -18.332 1.00 82.12 97 ARG A C 1
ATOM 816 O O . ARG A 1 97 ? 15.697 -11.206 -18.917 1.00 82.12 97 ARG A O 1
ATOM 823 N N . VAL A 1 98 ? 15.107 -9.164 -18.180 1.00 82.38 98 VAL A N 1
ATOM 824 C CA . VAL A 1 98 ? 16.294 -8.431 -18.628 1.00 82.38 98 VAL A CA 1
ATOM 825 C C . VAL A 1 98 ? 16.616 -7.365 -17.594 1.00 82.38 98 VAL A C 1
ATOM 827 O O . VAL A 1 98 ? 15.825 -6.451 -17.354 1.00 82.38 98 VAL A O 1
ATOM 830 N N . TYR A 1 99 ? 17.805 -7.457 -17.010 1.00 80.12 99 TYR A N 1
ATOM 831 C CA . TYR A 1 99 ? 18.278 -6.439 -16.088 1.00 80.12 99 TYR A CA 1
ATOM 832 C C . TYR A 1 99 ? 18.644 -5.167 -16.865 1.00 80.12 99 TYR A C 1
ATOM 834 O O . TYR A 1 99 ? 19.544 -5.191 -17.703 1.00 80.12 99 TYR A O 1
ATOM 842 N N . THR A 1 100 ? 17.939 -4.065 -16.597 1.00 86.44 100 THR A N 1
ATOM 843 C CA . THR A 1 100 ? 18.264 -2.738 -17.137 1.00 86.44 100 THR A CA 1
ATOM 844 C C . THR A 1 100 ? 18.119 -1.674 -16.057 1.00 86.44 100 THR A C 1
ATOM 846 O O . THR A 1 100 ? 17.232 -1.761 -15.201 1.00 86.44 100 THR A O 1
ATOM 849 N N . ASP A 1 101 ? 18.948 -0.634 -16.138 1.00 84.06 101 ASP A N 1
ATOM 850 C CA . ASP A 1 101 ? 18.902 0.490 -15.199 1.00 84.06 101 ASP A CA 1
ATOM 851 C C . ASP A 1 101 ? 17.565 1.234 -15.269 1.00 84.06 101 ASP A C 1
ATOM 853 O O . ASP A 1 101 ? 17.051 1.690 -14.252 1.00 84.06 101 ASP A O 1
ATOM 857 N N . ILE A 1 102 ? 16.943 1.291 -16.452 1.00 87.75 102 ILE A N 1
ATOM 858 C CA . ILE A 1 102 ? 15.628 1.915 -16.638 1.00 87.75 102 ILE A CA 1
ATOM 859 C C . ILE A 1 102 ? 14.572 1.175 -15.812 1.00 87.75 102 ILE A C 1
ATOM 861 O O . 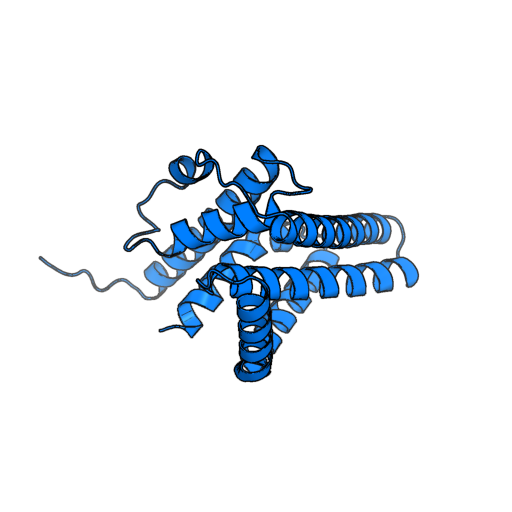ILE A 1 102 ? 13.848 1.806 -15.043 1.00 87.75 102 ILE A O 1
ATOM 865 N N . TYR A 1 103 ? 14.491 -0.156 -15.917 1.00 82.44 103 TYR A N 1
ATOM 866 C CA . TYR A 1 103 ? 13.517 -0.920 -15.133 1.00 82.44 103 TYR A CA 1
ATOM 867 C C . TYR A 1 103 ? 13.813 -0.860 -13.635 1.00 82.44 103 TYR A C 1
ATOM 869 O O . TYR A 1 103 ? 12.877 -0.841 -12.838 1.00 82.44 103 TYR A O 1
ATOM 877 N N . LEU A 1 104 ? 15.088 -0.773 -13.245 1.00 77.88 104 LEU A N 1
ATOM 878 C CA . LEU A 1 104 ? 15.476 -0.592 -11.850 1.00 77.88 104 LEU A CA 1
ATOM 879 C C . LEU A 1 104 ? 15.002 0.761 -11.312 1.00 77.88 104 LEU A C 1
ATOM 881 O O . LEU A 1 104 ? 14.366 0.809 -10.262 1.00 77.88 104 LEU A O 1
ATOM 885 N N . ILE A 1 105 ? 15.255 1.849 -12.040 1.00 80.56 105 ILE A N 1
ATOM 886 C CA . ILE A 1 105 ? 14.837 3.200 -11.651 1.00 80.56 105 ILE A CA 1
ATOM 887 C C . ILE A 1 105 ? 13.311 3.277 -11.549 1.00 80.56 105 ILE A C 1
ATOM 889 O O . ILE A 1 105 ? 12.791 3.755 -10.540 1.00 80.56 105 ILE A O 1
ATOM 893 N N . VAL A 1 106 ? 12.583 2.768 -12.550 1.00 87.06 106 VAL A N 1
ATOM 894 C CA . VAL A 1 106 ? 11.111 2.773 -12.528 1.00 87.06 106 VAL A CA 1
ATOM 895 C C . VAL A 1 106 ? 10.585 1.925 -11.369 1.00 87.06 106 VAL A C 1
ATOM 897 O O . VAL A 1 106 ? 9.677 2.366 -10.667 1.00 87.06 106 VAL A O 1
ATOM 900 N N . PHE A 1 107 ? 11.178 0.756 -11.107 1.00 84.25 107 PHE A N 1
ATOM 901 C CA . PHE A 1 107 ? 10.812 -0.082 -9.966 1.00 84.25 107 PHE A CA 1
ATOM 902 C C . PHE A 1 107 ? 10.995 0.649 -8.632 1.00 84.25 107 PHE A C 1
ATOM 904 O O . PHE A 1 107 ? 10.076 0.659 -7.811 1.00 84.25 107 PHE A O 1
ATOM 911 N N . VAL A 1 108 ? 12.150 1.287 -8.421 1.00 81.56 108 VAL A N 1
ATOM 912 C CA . VAL A 1 108 ? 12.459 2.016 -7.183 1.00 81.56 108 VAL A CA 1
ATOM 913 C C . VAL A 1 108 ? 11.512 3.201 -6.994 1.00 81.56 108 VAL A C 1
ATOM 915 O O . VAL A 1 108 ? 10.927 3.343 -5.921 1.00 81.56 108 VAL A O 1
ATOM 918 N N . LEU A 1 109 ? 11.303 4.019 -8.030 1.00 83.50 109 LEU A N 1
ATOM 919 C CA . LEU A 1 109 ? 10.426 5.191 -7.957 1.00 83.50 109 LEU A CA 1
ATOM 920 C C . LEU A 1 109 ? 8.961 4.801 -7.743 1.00 83.50 109 LEU A C 1
ATOM 922 O O . LEU A 1 109 ? 8.297 5.366 -6.874 1.00 83.50 109 LEU A O 1
ATOM 926 N N . ALA A 1 110 ? 8.455 3.819 -8.492 1.00 86.94 110 ALA A N 1
ATOM 927 C CA . ALA A 1 110 ? 7.078 3.356 -8.354 1.00 86.94 110 ALA A CA 1
ATOM 928 C C . ALA A 1 110 ? 6.832 2.730 -6.975 1.00 86.94 110 ALA A C 1
ATOM 930 O O . ALA A 1 110 ? 5.824 3.033 -6.336 1.00 86.94 110 ALA A O 1
ATOM 931 N N . SER A 1 111 ? 7.782 1.931 -6.476 1.00 80.75 111 SER A N 1
ATOM 932 C CA . SER A 1 111 ? 7.718 1.369 -5.124 1.00 80.75 111 SER A CA 1
ATOM 933 C C . SER A 1 111 ? 7.732 2.471 -4.070 1.00 80.75 111 SER A C 1
ATOM 935 O O . SER A 1 111 ? 6.914 2.443 -3.159 1.00 80.75 111 SER A O 1
ATOM 937 N N . PHE A 1 112 ? 8.590 3.485 -4.212 1.00 81.44 112 PHE A N 1
ATOM 938 C CA . PHE A 1 112 ? 8.631 4.623 -3.293 1.00 81.44 112 PHE A CA 1
ATOM 939 C C . PHE A 1 112 ? 7.298 5.381 -3.248 1.00 81.44 112 PHE A C 1
ATOM 941 O O . PHE A 1 112 ? 6.755 5.608 -2.167 1.00 81.44 112 PHE A O 1
ATOM 948 N N . VAL A 1 113 ? 6.728 5.718 -4.409 1.00 86.50 113 VAL A N 1
ATOM 949 C CA . VAL A 1 113 ? 5.419 6.387 -4.496 1.00 86.50 113 VAL A CA 1
ATOM 950 C C . VAL A 1 113 ? 4.324 5.525 -3.874 1.00 86.50 113 VAL A C 1
ATOM 952 O O . VAL A 1 113 ? 3.489 6.034 -3.128 1.00 86.50 113 VAL A O 1
ATOM 955 N N . TRP A 1 114 ? 4.338 4.218 -4.135 1.00 88.12 114 TRP A N 1
ATOM 956 C CA . TRP A 1 114 ? 3.368 3.288 -3.569 1.00 88.12 114 TRP A CA 1
ATOM 957 C C . TRP A 1 114 ? 3.474 3.198 -2.042 1.00 88.12 114 TRP A C 1
ATOM 959 O O . TRP A 1 114 ? 2.461 3.283 -1.351 1.00 88.12 114 TRP A O 1
ATOM 969 N N . ILE A 1 115 ? 4.697 3.113 -1.510 1.00 80.94 115 ILE A N 1
ATOM 970 C CA . ILE A 1 115 ? 4.985 3.111 -0.070 1.00 80.94 115 ILE A CA 1
ATOM 971 C C . ILE A 1 115 ? 4.440 4.372 0.5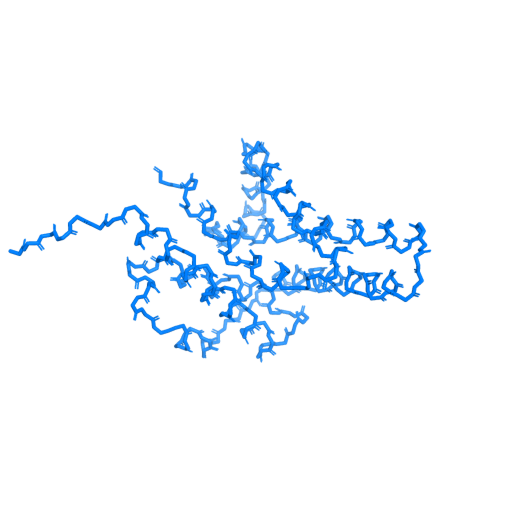85 1.00 80.94 115 ILE A C 1
ATOM 973 O O . ILE A 1 115 ? 3.647 4.289 1.521 1.00 80.94 115 ILE A O 1
ATOM 977 N N . VAL A 1 116 ? 4.833 5.541 0.076 1.00 83.06 116 VAL A N 1
ATOM 978 C CA . VAL A 1 116 ? 4.382 6.834 0.602 1.00 83.06 116 VAL A CA 1
ATOM 979 C C . VAL A 1 116 ? 2.860 6.945 0.507 1.00 83.06 116 VAL A C 1
ATOM 981 O O . VAL A 1 116 ? 2.216 7.396 1.452 1.00 83.06 116 VAL A O 1
ATOM 984 N N . GLY A 1 117 ? 2.269 6.470 -0.590 1.00 86.69 117 GLY A N 1
ATOM 985 C CA . GLY A 1 117 ? 0.824 6.429 -0.775 1.00 86.69 117 GLY A CA 1
ATOM 986 C C . GLY A 1 117 ? 0.112 5.559 0.262 1.00 86.69 117 GLY A C 1
ATOM 987 O O . GLY A 1 117 ? -0.925 5.970 0.783 1.00 86.69 117 GLY A O 1
ATOM 988 N N . ILE A 1 118 ? 0.647 4.379 0.595 1.00 83.50 118 ILE A N 1
ATOM 989 C CA . ILE A 1 118 ? 0.076 3.495 1.624 1.00 83.50 118 ILE A CA 1
ATOM 990 C C . ILE A 1 118 ? 0.207 4.118 3.012 1.00 83.50 118 ILE A C 1
ATOM 992 O O . ILE A 1 118 ? -0.766 4.099 3.772 1.00 83.50 118 ILE A O 1
ATOM 996 N N . LEU A 1 119 ? 1.365 4.709 3.327 1.00 80.69 119 LEU A N 1
ATOM 997 C CA . LEU A 1 119 ? 1.583 5.430 4.584 1.00 80.69 119 LEU A CA 1
ATOM 998 C C . LEU A 1 119 ? 0.552 6.550 4.746 1.00 80.69 119 LEU A C 1
ATOM 1000 O O . LEU A 1 119 ? -0.173 6.596 5.740 1.00 80.69 119 LEU A O 1
ATOM 1004 N N . PHE A 1 120 ? 0.426 7.398 3.723 1.00 83.75 120 PHE A N 1
ATOM 1005 C CA . PHE A 1 120 ? -0.555 8.477 3.692 1.00 83.75 120 PHE A CA 1
ATOM 1006 C C . PHE A 1 120 ? -1.979 7.947 3.871 1.00 83.75 120 PHE A C 1
ATOM 1008 O O . PHE A 1 120 ? -2.732 8.446 4.701 1.00 83.75 120 PHE A O 1
ATOM 1015 N N . SER A 1 121 ? -2.342 6.911 3.115 1.00 85.44 121 SER A N 1
ATOM 1016 C CA . SER A 1 121 ? -3.687 6.331 3.113 1.00 85.44 121 SER A CA 1
ATOM 1017 C C . SER A 1 121 ? -4.083 5.754 4.466 1.00 85.44 121 SER A C 1
ATOM 1019 O O . SER A 1 121 ? -5.239 5.847 4.868 1.00 85.44 121 SER A O 1
ATOM 1021 N N . THR A 1 122 ? -3.127 5.182 5.187 1.00 80.75 122 THR A N 1
ATOM 1022 C CA . THR A 1 122 ? -3.370 4.580 6.499 1.00 80.75 122 THR A CA 1
ATOM 1023 C C . THR A 1 122 ? -3.582 5.648 7.557 1.00 80.75 122 THR A C 1
ATOM 1025 O O . THR A 1 122 ? -4.562 5.586 8.297 1.00 80.75 122 THR A O 1
ATOM 1028 N N . VAL A 1 123 ? -2.747 6.692 7.565 1.00 78.62 123 VAL A N 1
ATOM 1029 C CA . VAL A 1 123 ? -2.946 7.851 8.448 1.00 78.62 123 VAL A CA 1
ATOM 1030 C C . VAL A 1 123 ? -4.252 8.583 8.101 1.00 78.62 123 VAL A C 1
ATOM 1032 O O . VAL A 1 123 ? -4.987 8.992 8.998 1.00 78.62 123 VAL A O 1
ATOM 1035 N N . TYR A 1 124 ? -4.594 8.683 6.814 1.00 82.44 124 TYR A N 1
ATOM 1036 C CA . TYR A 1 124 ? -5.852 9.272 6.352 1.00 82.44 124 TYR A CA 1
ATOM 1037 C C . TYR A 1 124 ? -7.082 8.490 6.837 1.00 82.44 124 TYR A C 1
ATOM 1039 O O . TYR A 1 124 ? -8.067 9.086 7.271 1.00 82.44 124 TYR A O 1
ATOM 1047 N N . VAL A 1 125 ? -7.034 7.155 6.780 1.00 80.94 125 VAL A N 1
ATOM 1048 C CA . VAL A 1 125 ? -8.090 6.281 7.316 1.00 80.94 125 VAL A CA 1
ATOM 1049 C C . VAL A 1 125 ? -8.177 6.388 8.834 1.00 80.94 125 VAL A C 1
ATOM 1051 O O . VAL A 1 125 ? -9.274 6.350 9.382 1.00 80.94 125 VAL A O 1
ATOM 1054 N N . TYR A 1 126 ? -7.038 6.556 9.501 1.00 74.38 126 TYR A N 1
ATOM 1055 C CA . TYR A 1 126 ? -6.968 6.671 10.949 1.00 74.38 126 TYR A CA 1
ATOM 1056 C C . TYR A 1 126 ? -7.606 7.961 11.493 1.00 74.38 126 TYR A C 1
ATOM 1058 O O . TYR A 1 126 ? -8.174 7.964 12.585 1.00 74.38 126 TYR A O 1
ATOM 1066 N N . LYS A 1 127 ? -7.511 9.070 10.757 1.00 74.62 127 LYS A N 1
ATOM 1067 C CA . LYS A 1 127 ? -8.066 10.357 11.181 1.00 74.62 127 LYS A CA 1
ATOM 1068 C C . LYS A 1 127 ? -9.565 10.431 10.892 1.00 74.62 127 LYS A C 1
ATOM 1070 O O . LYS A 1 127 ? -9.973 10.633 9.752 1.00 74.62 127 LYS A O 1
ATOM 1075 N N . GLU A 1 128 ? -10.386 10.321 11.932 1.00 62.91 128 GLU A N 1
ATOM 1076 C CA . GLU A 1 128 ? -11.824 10.595 11.863 1.00 62.91 128 GLU A CA 1
ATOM 1077 C C . GLU A 1 128 ? -12.070 12.108 11.880 1.00 62.91 128 GLU A C 1
ATOM 1079 O O . GLU A 1 128 ? -12.030 12.753 12.920 1.00 62.91 128 GLU A O 1
ATOM 1084 N N . ASN A 1 129 ? -12.271 12.681 10.694 1.00 67.25 129 ASN A N 1
ATOM 1085 C CA . ASN A 1 129 ? -12.661 14.080 10.515 1.00 67.25 129 ASN A CA 1
ATOM 1086 C C . ASN A 1 129 ? -13.622 14.211 9.331 1.00 67.25 129 ASN A C 1
ATOM 1088 O O . ASN A 1 129 ? -13.290 13.755 8.234 1.00 67.25 129 ASN A O 1
ATOM 1092 N N . ASP A 1 130 ? -14.783 14.834 9.515 1.00 65.38 130 ASP A N 1
ATOM 1093 C CA . ASP A 1 130 ? -15.822 14.903 8.473 1.00 65.38 130 ASP A CA 1
ATOM 1094 C C . ASP A 1 130 ? -15.413 15.763 7.267 1.00 65.38 130 ASP A C 1
ATOM 1096 O O . ASP A 1 130 ? -15.842 15.522 6.137 1.00 65.38 130 ASP A O 1
ATOM 1100 N N . HIS A 1 131 ? -14.5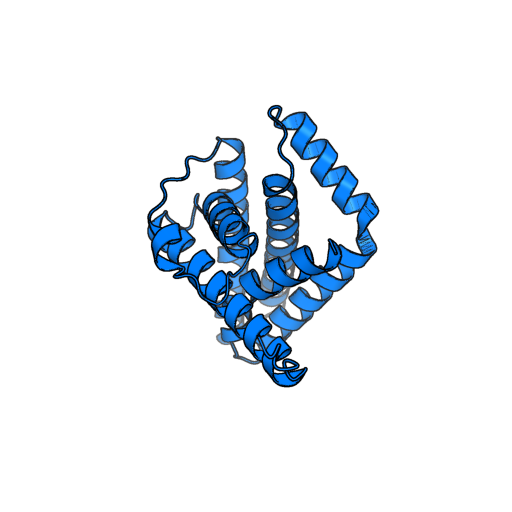06 16.724 7.465 1.00 74.94 131 HIS A N 1
ATOM 1101 C CA . HIS A 1 131 ? -13.977 17.555 6.387 1.00 74.94 131 HIS A CA 1
ATOM 1102 C C . HIS A 1 131 ? -12.686 16.985 5.786 1.00 74.94 131 HIS A C 1
ATOM 1104 O O . HIS A 1 131 ? -11.636 16.939 6.430 1.00 74.94 131 HIS A O 1
ATOM 1110 N N . VAL A 1 132 ? -12.748 16.625 4.496 1.00 75.56 132 VAL A N 1
ATOM 1111 C CA . VAL A 1 132 ? -11.628 16.040 3.733 1.00 75.56 132 VAL A CA 1
ATOM 1112 C C . VAL A 1 132 ? -10.375 16.917 3.780 1.00 75.56 132 VAL A C 1
ATOM 1114 O O . VAL A 1 132 ? -9.294 16.401 4.051 1.00 75.56 132 VAL A O 1
ATOM 1117 N N . SER A 1 133 ? -10.500 18.231 3.570 1.00 73.44 133 SER A N 1
ATOM 1118 C CA . SER A 1 133 ? -9.351 19.147 3.569 1.00 73.44 133 SER A CA 1
ATOM 1119 C C . SER A 1 133 ? -8.636 19.164 4.918 1.00 73.44 133 SER A C 1
ATOM 1121 O O . SER A 1 133 ? -7.419 19.014 4.975 1.00 73.44 133 SER A O 1
ATOM 1123 N N . GLN A 1 134 ? -9.389 19.263 6.014 1.00 75.50 134 GLN A N 1
ATOM 1124 C CA . GLN A 1 134 ? -8.830 19.263 7.365 1.00 75.50 134 GLN A CA 1
ATOM 1125 C C . GLN A 1 134 ? -8.179 17.916 7.703 1.00 75.50 134 GLN A C 1
ATOM 1127 O O . GLN A 1 134 ? -7.069 17.878 8.233 1.00 75.50 134 GLN A O 1
ATOM 1132 N N . ARG A 1 135 ? -8.800 16.806 7.283 1.00 76.88 135 ARG A N 1
ATOM 1133 C CA . ARG A 1 135 ? -8.235 15.458 7.413 1.00 76.88 135 ARG A CA 1
ATOM 1134 C C . ARG A 1 135 ? -6.905 15.308 6.661 1.00 76.88 135 ARG A C 1
ATOM 1136 O O . ARG A 1 135 ? -5.977 14.695 7.187 1.00 76.88 135 ARG A O 1
ATOM 1143 N N . ILE A 1 136 ? -6.777 15.889 5.464 1.00 78.62 136 ILE A N 1
ATOM 1144 C CA . ILE A 1 136 ? -5.521 15.899 4.692 1.00 78.62 136 ILE A CA 1
ATOM 1145 C C . ILE A 1 136 ? -4.440 16.699 5.429 1.00 78.62 136 ILE A C 1
ATOM 1147 O O . ILE A 1 136 ? -3.325 16.202 5.587 1.00 78.62 136 ILE A O 1
ATOM 1151 N N . TYR A 1 137 ? -4.761 17.898 5.923 1.00 77.75 137 TYR A N 1
ATOM 1152 C CA . TYR A 1 137 ? -3.805 18.719 6.674 1.00 77.75 137 TYR A CA 1
ATOM 1153 C C . TYR A 1 137 ? -3.297 18.011 7.929 1.00 77.75 137 TYR A C 1
ATOM 1155 O O . TYR A 1 137 ? -2.091 17.967 8.164 1.00 77.75 137 TYR A O 1
ATOM 1163 N N . GLU A 1 138 ? -4.189 17.402 8.707 1.00 77.81 138 GLU A N 1
ATOM 1164 C CA . GLU A 1 138 ? -3.796 16.644 9.894 1.00 77.81 138 GLU A CA 1
ATOM 1165 C C . GLU A 1 138 ? -2.961 15.407 9.558 1.00 77.81 138 GLU A C 1
ATOM 1167 O O . GLU A 1 138 ? -2.040 15.069 10.302 1.00 77.81 138 GLU A O 1
ATOM 1172 N N . THR A 1 139 ? -3.254 14.751 8.434 1.00 78.56 139 THR A N 1
ATOM 1173 C CA . THR A 1 139 ? -2.475 13.614 7.928 1.00 78.56 139 THR A CA 1
ATOM 1174 C C . THR A 1 139 ? -1.049 14.046 7.593 1.00 78.56 139 THR A C 1
ATOM 1176 O O . THR A 1 139 ? -0.087 13.437 8.061 1.00 78.56 139 THR A O 1
ATOM 1179 N N . LEU A 1 140 ? -0.900 15.139 6.841 1.00 78.31 140 LEU A N 1
ATOM 1180 C CA . LEU A 1 140 ? 0.402 15.702 6.482 1.00 78.31 140 LEU A CA 1
ATOM 1181 C C . LEU A 1 140 ? 1.177 16.159 7.722 1.00 78.31 140 LEU A C 1
ATOM 1183 O O . LEU A 1 140 ? 2.345 15.811 7.882 1.00 78.31 140 LEU A O 1
ATOM 1187 N N . PHE A 1 141 ? 0.518 16.876 8.633 1.00 80.69 141 PHE A N 1
ATOM 1188 C CA . PHE A 1 141 ? 1.128 17.340 9.875 1.00 80.69 141 PHE A CA 1
ATOM 1189 C C . PHE A 1 141 ? 1.604 16.173 10.750 1.00 80.69 141 PHE A C 1
ATOM 1191 O O . PHE A 1 141 ? 2.706 16.211 11.301 1.00 80.69 141 PHE A O 1
ATOM 1198 N N . TYR A 1 142 ? 0.808 15.103 10.841 1.00 77.00 142 TYR A N 1
ATOM 1199 C CA . TYR A 1 142 ? 1.187 13.897 11.572 1.00 77.00 142 TYR A CA 1
ATOM 1200 C C . TYR A 1 142 ? 2.428 13.233 10.970 1.00 77.00 142 TYR A C 1
ATOM 1202 O O . TYR A 1 142 ? 3.341 12.878 11.720 1.00 77.00 142 TYR A O 1
ATOM 1210 N N . MET A 1 143 ? 2.489 13.122 9.638 1.00 75.56 143 MET A N 1
ATOM 1211 C CA . MET A 1 143 ? 3.640 12.536 8.953 1.00 75.56 143 MET A CA 1
ATOM 1212 C C . MET A 1 143 ? 4.920 13.351 9.152 1.00 75.56 143 MET A C 1
ATOM 1214 O O . MET A 1 143 ? 5.968 12.774 9.425 1.00 75.56 143 MET A O 1
ATOM 1218 N N . VAL A 1 144 ? 4.834 14.683 9.103 1.00 78.88 144 VAL A N 1
ATOM 1219 C CA . VAL A 1 144 ? 5.980 15.563 9.384 1.00 78.88 144 VAL A CA 1
ATOM 1220 C C . VAL A 1 144 ? 6.448 15.401 10.833 1.00 78.88 144 VAL A C 1
ATOM 1222 O O . VAL A 1 144 ? 7.644 15.280 11.099 1.00 78.88 144 VAL A O 1
ATOM 1225 N N . LYS A 1 145 ? 5.517 15.323 11.788 1.00 77.44 145 LYS A N 1
ATOM 1226 C CA . LYS A 1 145 ? 5.856 15.181 13.210 1.00 77.44 145 LYS A CA 1
ATOM 1227 C C . LYS A 1 145 ? 6.483 13.820 13.547 1.00 77.44 145 LYS A C 1
ATOM 1229 O O . LYS A 1 145 ? 7.354 13.759 14.408 1.00 77.44 145 LYS A O 1
ATOM 1234 N N . HIS A 1 146 ? 6.085 12.748 12.860 1.00 75.75 146 HIS A N 1
ATOM 1235 C CA . HIS A 1 146 ? 6.563 11.377 13.108 1.00 75.75 146 HIS A CA 1
ATOM 1236 C C . HIS A 1 146 ? 7.507 10.878 12.007 1.00 75.75 146 HIS A C 1
ATOM 1238 O O . HIS A 1 146 ? 7.584 9.678 11.733 1.00 75.75 146 HIS A O 1
ATOM 1244 N N . THR A 1 147 ? 8.266 11.799 11.398 1.00 70.81 147 THR A N 1
ATOM 1245 C CA . THR A 1 147 ? 9.153 11.505 10.264 1.00 70.81 147 THR A CA 1
ATOM 1246 C C . THR A 1 147 ? 10.092 10.334 10.556 1.00 70.81 147 THR A C 1
ATOM 1248 O O . THR A 1 147 ? 10.214 9.449 9.723 1.00 70.81 147 THR A O 1
ATOM 1251 N N . GLN A 1 148 ? 10.700 10.254 11.748 1.00 66.94 148 GLN A N 1
ATOM 1252 C CA . GLN A 1 148 ? 11.633 9.169 12.094 1.00 66.94 148 GLN A CA 1
ATOM 1253 C C . GLN A 1 148 ? 10.990 7.775 12.069 1.00 66.94 148 GLN A C 1
ATOM 1255 O O . GLN A 1 148 ? 11.577 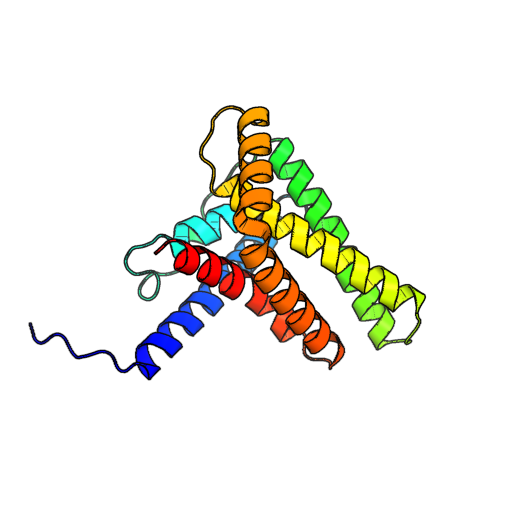6.838 11.530 1.00 66.94 148 GLN A O 1
ATOM 1260 N N . GLN A 1 149 ? 9.782 7.629 12.614 1.00 66.19 149 GLN A N 1
ATOM 1261 C CA . GLN A 1 149 ? 9.071 6.348 12.633 1.00 66.19 149 GLN A CA 1
ATOM 1262 C C . GLN A 1 149 ? 8.655 5.936 11.218 1.00 66.19 149 GLN A C 1
ATOM 1264 O O . GLN A 1 149 ? 8.807 4.776 10.838 1.00 66.19 149 GLN A O 1
ATOM 1269 N N . LEU A 1 150 ? 8.217 6.905 10.410 1.00 64.88 150 LEU A N 1
ATOM 1270 C CA . LEU A 1 150 ? 7.888 6.694 9.003 1.00 64.88 150 LEU A CA 1
ATOM 1271 C C . LEU A 1 150 ? 9.119 6.372 8.152 1.00 64.88 150 LEU A C 1
ATOM 1273 O O . LEU A 1 150 ? 9.008 5.603 7.204 1.00 64.88 150 LEU A O 1
ATOM 1277 N N . LEU A 1 151 ? 10.292 6.899 8.507 1.00 68.12 151 LEU A N 1
ATOM 1278 C CA . LEU A 1 151 ? 11.557 6.622 7.827 1.00 68.12 151 LEU A CA 1
ATOM 1279 C C . LEU A 1 151 ? 12.044 5.201 8.133 1.00 68.12 151 LEU A C 1
ATOM 1281 O O . LEU A 1 151 ? 12.452 4.492 7.219 1.00 68.12 151 LEU A O 1
ATOM 1285 N N . ILE A 1 152 ? 11.921 4.742 9.384 1.00 67.44 152 ILE A N 1
ATOM 1286 C CA . ILE A 1 152 ? 12.174 3.338 9.760 1.00 67.44 152 ILE A CA 1
ATOM 1287 C C . ILE A 1 152 ? 11.237 2.407 8.988 1.00 67.44 152 ILE A C 1
ATOM 1289 O O . ILE A 1 152 ? 11.667 1.387 8.452 1.00 67.44 152 ILE A O 1
ATOM 1293 N N . LEU A 1 153 ? 9.965 2.788 8.887 1.00 63.09 153 LEU A N 1
ATOM 1294 C CA . LEU A 1 153 ? 8.974 2.084 8.087 1.00 63.09 153 LEU A CA 1
ATOM 1295 C C . LEU A 1 153 ? 9.363 2.050 6.608 1.00 63.09 153 LEU A C 1
ATOM 1297 O O . LEU A 1 153 ? 9.456 0.973 6.036 1.00 63.09 153 LEU A O 1
ATOM 1301 N N . ALA A 1 154 ? 9.687 3.189 6.003 1.00 66.06 154 ALA A N 1
ATOM 1302 C CA . ALA A 1 154 ? 10.128 3.266 4.614 1.00 66.06 154 ALA A CA 1
ATOM 1303 C C . ALA A 1 154 ? 11.396 2.433 4.354 1.00 66.06 154 ALA A C 1
ATOM 1305 O O . ALA A 1 154 ? 11.472 1.751 3.336 1.00 66.06 154 ALA A O 1
ATOM 1306 N N . LEU A 1 155 ? 12.356 2.421 5.285 1.00 67.50 155 LEU A N 1
ATOM 1307 C CA . LEU A 1 155 ? 13.569 1.602 5.206 1.00 67.50 155 LEU A CA 1
ATOM 1308 C C . LEU A 1 155 ? 13.264 0.107 5.307 1.00 67.50 155 LEU A C 1
ATOM 1310 O O . LEU A 1 155 ? 13.811 -0.675 4.533 1.00 67.50 155 LEU A O 1
ATOM 1314 N N . PHE A 1 156 ? 12.361 -0.296 6.203 1.00 65.00 156 PHE A N 1
ATOM 1315 C CA . PHE A 1 156 ? 11.896 -1.680 6.290 1.00 65.00 156 PHE A CA 1
ATOM 1316 C C . PHE A 1 156 ? 11.224 -2.127 4.983 1.00 65.00 156 PHE A C 1
ATOM 1318 O O . PHE A 1 156 ? 11.407 -3.262 4.531 1.00 65.00 156 PHE A O 1
ATOM 1325 N N . ILE A 1 157 ? 10.500 -1.220 4.324 1.00 61.47 157 ILE A N 1
ATOM 1326 C CA . ILE A 1 157 ? 9.855 -1.509 3.043 1.00 61.47 157 ILE A CA 1
ATOM 1327 C C . ILE A 1 157 ? 10.857 -1.520 1.892 1.00 61.47 157 ILE A C 1
ATOM 1329 O O . ILE A 1 157 ? 10.768 -2.379 1.017 1.00 61.47 157 ILE A O 1
ATOM 1333 N N . GLY A 1 158 ? 11.853 -0.636 1.919 1.00 63.16 158 GLY A N 1
ATOM 1334 C CA . GLY A 1 158 ? 12.994 -0.668 1.008 1.00 63.16 158 GLY A CA 1
ATOM 1335 C C . GLY A 1 158 ? 13.765 -1.985 1.119 1.00 63.16 158 GLY A C 1
ATOM 1336 O O . GLY A 1 158 ? 14.030 -2.623 0.104 1.00 63.16 158 GLY A O 1
ATOM 1337 N N . MET A 1 159 ? 14.025 -2.458 2.342 1.00 65.94 159 MET A N 1
ATOM 1338 C CA . MET A 1 159 ? 14.625 -3.773 2.600 1.00 65.94 159 MET A CA 1
ATOM 1339 C C . MET A 1 159 ? 13.747 -4.923 2.099 1.00 65.94 159 MET A C 1
ATOM 1341 O O . MET A 1 159 ? 14.257 -5.853 1.482 1.00 65.94 159 MET A O 1
ATOM 1345 N N . SER A 1 160 ? 12.433 -4.859 2.313 1.00 58.47 160 SER A N 1
ATOM 1346 C CA . SER A 1 160 ? 11.497 -5.880 1.819 1.00 58.47 160 SER A CA 1
ATOM 1347 C C . SER A 1 160 ? 11.439 -5.899 0.286 1.00 58.47 160 SER A C 1
ATOM 1349 O O . SER A 1 160 ? 11.460 -6.965 -0.329 1.00 58.47 160 SER A O 1
ATOM 1351 N N . SER A 1 161 ? 11.463 -4.724 -0.346 1.00 56.41 161 SER A N 1
ATOM 1352 C CA . SER A 1 161 ? 11.519 -4.558 -1.804 1.00 56.41 161 SER A CA 1
ATOM 1353 C C . SER A 1 161 ? 12.844 -5.075 -2.376 1.00 56.41 161 SER A C 1
ATOM 1355 O O . SER A 1 161 ? 12.849 -5.777 -3.385 1.00 56.41 161 SER A O 1
ATOM 1357 N N . TRP A 1 162 ? 13.963 -4.838 -1.684 1.00 60.28 162 TRP A N 1
ATOM 1358 C CA . TRP A 1 162 ? 15.269 -5.424 -1.998 1.00 60.28 162 TRP A CA 1
ATOM 1359 C C . TRP A 1 162 ? 15.261 -6.955 -1.888 1.00 60.28 162 TRP A C 1
ATOM 1361 O O . TRP A 1 162 ? 15.741 -7.649 -2.781 1.00 60.28 162 TRP A O 1
ATOM 1371 N N . PHE A 1 163 ? 14.613 -7.505 -0.858 1.00 58.28 163 PHE A N 1
ATOM 1372 C CA . PHE A 1 163 ? 14.401 -8.950 -0.702 1.00 58.28 163 PHE A CA 1
ATOM 1373 C C . PHE A 1 163 ? 13.520 -9.559 -1.813 1.00 58.28 163 PHE A C 1
ATOM 1375 O O . PHE A 1 163 ? 13.447 -10.772 -1.986 1.00 58.28 163 PHE A O 1
ATOM 1382 N N . THR A 1 164 ? 12.852 -8.723 -2.605 1.00 54.69 164 THR A N 1
ATOM 1383 C CA . THR A 1 164 ? 12.037 -9.148 -3.755 1.00 54.69 164 THR A CA 1
ATOM 1384 C C . THR A 1 164 ? 12.863 -9.210 -5.038 1.00 54.69 164 THR A C 1
ATOM 1386 O O . THR A 1 164 ? 12.584 -10.024 -5.920 1.00 54.69 164 THR A O 1
ATOM 1389 N N . LEU A 1 165 ? 13.934 -8.412 -5.130 1.00 55.38 165 LEU A N 1
ATOM 1390 C CA . LEU A 1 165 ? 14.939 -8.536 -6.190 1.00 55.38 165 LEU A CA 1
ATOM 1391 C C . LEU A 1 165 ? 15.702 -9.870 -6.088 1.00 55.38 165 LEU A C 1
ATOM 1393 O O . LEU A 1 165 ? 16.167 -10.385 -7.100 1.00 55.38 165 LEU A O 1
ATOM 1397 N N . THR A 1 166 ? 15.743 -10.507 -4.910 1.00 57.66 166 THR A N 1
ATOM 1398 C CA . THR A 1 166 ? 16.331 -11.847 -4.708 1.00 57.66 166 THR A CA 1
ATOM 1399 C C . THR A 1 166 ? 15.378 -13.009 -5.044 1.00 57.66 166 THR A C 1
ATOM 1401 O O . THR A 1 166 ? 15.577 -14.131 -4.582 1.00 57.66 166 THR A O 1
ATOM 1404 N N . LYS A 1 167 ? 14.377 -12.775 -5.911 1.00 56.72 167 LYS A N 1
ATOM 1405 C CA . LYS A 1 167 ? 13.404 -13.758 -6.444 1.00 56.72 167 LYS A CA 1
ATOM 1406 C C . LYS A 1 167 ? 12.329 -14.261 -5.464 1.00 56.72 167 LYS A C 1
ATOM 1408 O O . LYS A 1 167 ? 11.581 -15.171 -5.813 1.00 56.72 167 LYS A O 1
ATOM 1413 N N . ASN A 1 168 ? 12.184 -13.661 -4.280 1.00 58.88 168 ASN A N 1
ATOM 1414 C CA . ASN A 1 168 ? 11.173 -14.058 -3.291 1.00 58.88 168 ASN A CA 1
ATOM 1415 C C . ASN A 1 168 ? 9.994 -13.071 -3.237 1.00 58.88 168 ASN A C 1
ATOM 1417 O O . ASN A 1 168 ? 9.994 -12.116 -2.464 1.00 58.88 168 ASN A O 1
ATOM 1421 N N . ILE A 1 169 ? 8.941 -13.336 -4.020 1.00 59.47 169 ILE A N 1
ATOM 1422 C CA . ILE A 1 169 ? 7.734 -12.483 -4.100 1.00 59.47 169 ILE A CA 1
ATOM 1423 C C . ILE A 1 169 ? 6.903 -12.455 -2.801 1.00 59.47 169 ILE A C 1
ATOM 1425 O O . ILE A 1 169 ? 6.084 -11.564 -2.588 1.00 59.47 169 ILE A O 1
ATOM 1429 N N . ILE A 1 170 ? 7.130 -13.420 -1.904 1.00 58.12 170 ILE A N 1
ATOM 1430 C CA . ILE A 1 170 ? 6.376 -13.596 -0.654 1.00 58.12 170 ILE A CA 1
ATOM 1431 C C . ILE A 1 170 ? 6.490 -12.359 0.257 1.00 58.12 170 ILE A C 1
ATOM 1433 O O . ILE A 1 170 ? 5.522 -12.012 0.934 1.00 58.12 170 ILE A O 1
ATOM 1437 N N . GLY A 1 171 ? 7.619 -11.639 0.220 1.00 57.50 171 GLY A N 1
ATOM 1438 C CA . GLY A 1 171 ? 7.816 -10.411 0.998 1.00 57.50 171 GLY A CA 1
ATOM 1439 C C . GLY A 1 171 ? 6.772 -9.323 0.708 1.00 57.50 171 GLY A C 1
ATOM 1440 O O . GLY A 1 171 ? 6.289 -8.684 1.640 1.00 57.50 171 GLY A O 1
ATOM 1441 N N . TRP A 1 172 ? 6.340 -9.171 -0.551 1.00 59.97 172 TRP A N 1
ATOM 1442 C CA . TRP A 1 172 ? 5.322 -8.180 -0.944 1.00 59.97 172 TRP A CA 1
ATOM 1443 C C . TRP A 1 172 ? 3.917 -8.536 -0.474 1.00 59.97 172 TRP A C 1
ATOM 1445 O O . TRP A 1 172 ? 3.124 -7.651 -0.157 1.00 59.97 172 TRP A O 1
ATOM 1455 N N . PHE A 1 173 ? 3.595 -9.827 -0.405 1.00 62.97 173 PHE A N 1
ATOM 1456 C CA . PHE A 1 173 ? 2.261 -10.264 -0.004 1.00 62.97 173 PHE A CA 1
ATOM 1457 C C . PHE A 1 173 ? 2.050 -10.183 1.504 1.00 62.97 173 PHE A C 1
ATOM 1459 O O . PHE A 1 173 ? 0.945 -9.868 1.937 1.00 62.97 173 PHE A O 1
ATOM 1466 N N . ILE A 1 174 ? 3.094 -10.419 2.306 1.00 62.81 174 ILE A N 1
ATOM 1467 C CA . ILE A 1 174 ? 3.002 -10.352 3.774 1.00 62.81 174 ILE A CA 1
ATOM 1468 C C . ILE A 1 174 ? 3.169 -8.906 4.285 1.00 62.81 174 ILE A C 1
ATOM 1470 O O . ILE A 1 174 ? 2.775 -8.599 5.410 1.00 62.81 174 ILE A O 1
ATOM 1474 N N . PHE A 1 175 ? 3.680 -8.000 3.451 1.00 67.00 175 PHE A N 1
ATOM 1475 C CA . PHE A 1 175 ? 3.981 -6.617 3.811 1.00 67.00 175 PHE A CA 1
ATOM 1476 C C . PHE A 1 175 ? 2.816 -5.823 4.458 1.00 67.00 175 PHE A C 1
ATOM 1478 O O . PHE A 1 175 ? 3.036 -5.259 5.536 1.00 67.00 175 PHE A O 1
ATOM 1485 N N . PRO A 1 176 ? 1.585 -5.791 3.903 1.00 61.81 176 PRO A N 1
ATOM 1486 C CA . PRO A 1 176 ? 0.511 -4.939 4.432 1.00 61.81 176 PRO A CA 1
ATOM 1487 C C . PRO A 1 176 ? 0.151 -5.217 5.900 1.00 61.81 176 PRO A C 1
ATOM 1489 O O . PRO A 1 176 ? -0.175 -4.305 6.653 1.00 61.81 176 PRO A O 1
ATOM 1492 N N . GLY A 1 177 ? 0.238 -6.468 6.345 1.00 58.41 177 GLY A N 1
ATOM 1493 C CA . GLY A 1 177 ? -0.083 -6.866 7.712 1.00 58.41 177 GLY A CA 1
ATOM 1494 C C . GLY A 1 177 ? 1.017 -6.570 8.725 1.00 58.41 177 GLY A C 1
ATOM 1495 O O . GLY A 1 177 ? 0.707 -6.149 9.838 1.00 58.41 177 GLY A O 1
ATOM 1496 N N . PHE A 1 178 ? 2.296 -6.706 8.350 1.00 64.56 178 PHE A N 1
ATOM 1497 C CA . PHE A 1 178 ? 3.397 -6.238 9.203 1.00 64.56 178 PHE A CA 1
ATOM 1498 C C . PHE A 1 178 ? 3.339 -4.724 9.392 1.00 64.56 178 PHE A C 1
ATOM 1500 O O . PHE A 1 178 ? 3.511 -4.235 10.508 1.00 64.56 178 PHE A O 1
ATOM 1507 N N . TYR A 1 179 ? 3.041 -4.001 8.313 1.00 64.44 179 TYR A N 1
ATOM 1508 C CA . TYR A 1 179 ? 2.890 -2.555 8.322 1.00 64.44 179 TYR A CA 1
ATOM 1509 C C . TYR A 1 179 ? 1.857 -2.085 9.361 1.00 64.44 179 TYR A C 1
ATOM 1511 O O . TYR A 1 179 ? 2.183 -1.322 10.272 1.00 64.44 179 TYR A O 1
ATOM 1519 N N . LEU A 1 180 ? 0.635 -2.613 9.282 1.00 62.62 180 LEU A N 1
ATOM 1520 C CA . LEU A 1 180 ? -0.461 -2.206 10.164 1.00 62.62 180 LEU A CA 1
ATOM 1521 C C . LEU A 1 180 ? -0.238 -2.619 11.632 1.00 62.62 180 LEU A C 1
ATOM 1523 O O . LEU A 1 180 ? -0.736 -1.971 12.553 1.00 62.62 180 LEU A O 1
ATOM 1527 N N . MET A 1 181 ? 0.538 -3.677 11.879 1.00 63.41 181 MET A N 1
ATOM 1528 C CA . MET A 1 181 ? 0.905 -4.082 13.237 1.00 63.41 181 MET A CA 1
ATOM 1529 C C . MET A 1 181 ? 1.972 -3.196 13.882 1.00 63.41 181 MET A C 1
ATOM 1531 O O . MET A 1 181 ? 1.894 -2.942 15.085 1.00 63.41 181 MET A O 1
ATOM 1535 N N . ILE A 1 182 ? 2.957 -2.727 13.110 1.00 62.16 182 ILE A N 1
ATOM 1536 C CA . ILE A 1 182 ? 3.970 -1.778 13.596 1.00 62.16 182 ILE A CA 1
ATOM 1537 C C . ILE A 1 182 ? 3.294 -0.456 13.970 1.00 62.16 182 ILE A C 1
ATOM 1539 O O . ILE A 1 182 ? 3.554 0.069 15.051 1.00 62.16 182 ILE A O 1
ATOM 1543 N N . ASP A 1 183 ? 2.364 0.017 13.138 1.00 56.16 183 ASP A N 1
ATOM 1544 C CA . ASP A 1 183 ? 1.590 1.235 13.397 1.00 56.16 183 ASP A CA 1
ATOM 1545 C C . ASP A 1 183 ? 0.756 1.133 14.692 1.00 56.16 183 ASP A C 1
ATOM 1547 O O . ASP A 1 183 ? 0.800 2.026 15.537 1.00 56.16 183 ASP A O 1
ATOM 1551 N N . LYS A 1 184 ? 0.101 -0.016 14.948 1.00 57.28 184 LYS A N 1
ATOM 1552 C CA . LYS A 1 184 ? -0.590 -0.281 16.231 1.00 57.28 184 LYS A CA 1
ATOM 1553 C C . LYS A 1 184 ? 0.353 -0.194 17.436 1.00 57.28 184 LYS A C 1
ATOM 1555 O O . LYS A 1 184 ? -0.049 0.290 18.491 1.00 57.28 184 LYS A O 1
ATOM 1560 N N . LYS A 1 185 ? 1.583 -0.698 17.309 1.00 54.03 185 LYS A N 1
ATOM 1561 C CA . LYS A 1 185 ? 2.545 -0.793 18.418 1.00 54.03 185 LYS A CA 1
ATOM 1562 C C . LYS A 1 185 ? 3.216 0.543 18.742 1.00 54.03 185 LYS A C 1
ATOM 1564 O O . LYS A 1 185 ? 3.567 0.757 19.891 1.00 54.03 185 LYS A O 1
ATOM 1569 N N . LEU A 1 186 ? 3.344 1.445 17.768 1.00 47.03 186 LEU A N 1
ATOM 1570 C CA . LEU A 1 186 ? 3.810 2.827 17.973 1.00 47.03 186 LEU A CA 1
ATOM 1571 C C . LEU A 1 186 ? 2.801 3.703 18.740 1.00 47.03 186 LEU A C 1
ATOM 1573 O O . LEU A 1 186 ? 3.092 4.849 19.072 1.00 47.03 186 LEU A O 1
ATOM 1577 N N . LYS A 1 187 ? 1.613 3.155 18.999 1.00 39.97 187 LYS A N 1
ATOM 1578 C CA . LYS A 1 187 ? 0.463 3.807 19.618 1.00 39.97 187 LYS A CA 1
ATOM 1579 C C . LYS A 1 187 ? 0.252 3.432 21.094 1.00 39.97 187 LYS A C 1
ATOM 1581 O O . LYS A 1 187 ? -0.555 4.086 21.751 1.00 39.97 187 LYS A O 1
ATOM 1586 N N . GLN A 1 188 ? 0.904 2.362 21.563 1.00 39.31 188 GLN A N 1
ATOM 1587 C CA . GLN A 1 188 ? 0.958 1.933 22.970 1.00 39.31 188 GLN A CA 1
ATOM 1588 C C . GLN A 1 188 ? 2.204 2.507 23.636 1.00 39.31 188 GLN A C 1
ATOM 1590 O O . GLN A 1 188 ? 2.092 2.873 24.824 1.00 39.31 188 GLN A O 1
#

pLDDT: mean 74.39, std 12.18, range [29.19, 92.44]